Protein AF-A0A2V9V6J3-F1 (afdb_monomer_lite)

Sequence (245 aa):
MTTAFAILSVVLVLAPLGAIFGYLVYRGIGSVNWAFLTQTPKPPGESGGGMANAIAGSVLILAIGSLMGVPLGIGAGIYLAEFGGNRFGDMVRFVSDVLNGVPSIVIGIVAYALVVLRQKHFSALAGGVALAIMMVPTITRTTEEMLLLVPNSLREAAYALGVPRWRTTLSISLRFTAFGNQYWNWRLDQPTAALPLQIFTYAISPYDDWHRQAWAGALVLIILIVSAVAAVRFVVRRGTLGGVA

Radius of gyration: 25.05 Å; chains: 1; bounding box: 67×48×62 Å

pLDDT: mean 75.31, std 14.14, range [33.72, 95.5]

Foldseek 3Di:
DVVVCVQPVFLVALVVVCVVVVVCCVVVVVQDDPQQQPFDDDPPPDPDHHPNVVVVLVVLLQVLLCVQQVVLQLVLLLCLQQPLPDPVSVVLLVVLVVLLVDPLVVLLVVLCVPPCVVVVHDDSNSSSVSSSSNRNSVSNVLNNLLQNQPPVVQVVVCVVVVNDNVRSSVVCSVPLVPDADADDDPDPSGSHHPLVVNLVVLCPDPDVVSVVVSVVSVVVVVCCVVVVVVVVVSCSSGHHPDDDD

Secondary structure (DSSP, 8-state):
-HHHHHHHHHHHHHHHHHHHHHHHHHHHHTT-SHHHHHSPBPPTTSS-B--HHHHHHHHHHHHHHHHHHHHHHHHHHHHHHHH--SHHHHHHHHHHHHHHHS-HHHHHHHHIIIIIHHHSS--HHHHHHHHHHHHHHHHHHHHHHHHTTS-HHHHHHHHHTT--HHHHHHHHHHHHTTS-B-S----TTS--B-HHHHHHHHHTSS-HHHHHHHHHHHHHHHHHHHHHHHHHHHHTTS-SS----

Structure (mmCIF, N/CA/C/O backbone):
data_AF-A0A2V9V6J3-F1
#
_entry.id   AF-A0A2V9V6J3-F1
#
loop_
_atom_site.group_PDB
_atom_site.id
_atom_site.type_symbol
_atom_site.label_atom_id
_atom_site.label_alt_id
_atom_site.label_comp_id
_atom_site.label_asym_id
_atom_site.label_entity_id
_atom_site.label_seq_id
_atom_site.pdbx_PDB_ins_code
_atom_site.Cartn_x
_atom_site.Cartn_y
_atom_site.Cartn_z
_atom_site.occupancy
_atom_site.B_iso_or_equiv
_atom_site.auth_seq_id
_atom_site.auth_comp_id
_atom_site.auth_asym_id
_atom_site.auth_atom_id
_atom_site.pdbx_PDB_model_num
ATOM 1 N N . MET A 1 1 ? -21.895 3.028 -35.562 1.00 60.44 1 MET A N 1
ATOM 2 C CA . MET A 1 1 ? -20.857 4.079 -35.716 1.00 60.44 1 MET A CA 1
ATOM 3 C C . MET A 1 1 ? -20.049 4.256 -34.436 1.00 60.44 1 MET A C 1
ATOM 5 O O . MET A 1 1 ? -18.856 3.999 -34.479 1.00 60.44 1 MET A O 1
ATOM 9 N N . THR A 1 2 ? -20.668 4.607 -33.302 1.00 64.44 2 THR A N 1
ATOM 10 C CA . THR A 1 2 ? -20.007 4.701 -31.977 1.00 64.44 2 THR A CA 1
ATOM 11 C C . THR A 1 2 ? -19.115 3.502 -31.653 1.00 64.44 2 THR A C 1
ATOM 13 O O . THR A 1 2 ? -17.961 3.690 -31.293 1.00 64.44 2 THR A O 1
ATOM 16 N N . THR A 1 3 ? -19.594 2.277 -31.885 1.00 67.19 3 THR A N 1
ATOM 17 C CA . THR A 1 3 ? -18.821 1.031 -31.738 1.00 67.19 3 THR A CA 1
ATOM 18 C C . THR A 1 3 ? -17.572 0.956 -32.616 1.00 67.19 3 THR A C 1
ATOM 20 O O . THR A 1 3 ? -16.582 0.389 -32.181 1.00 67.19 3 THR A O 1
ATOM 23 N N . ALA A 1 4 ? -17.570 1.544 -33.817 1.00 72.62 4 ALA A N 1
ATOM 24 C CA . ALA A 1 4 ? -16.418 1.540 -34.721 1.00 72.62 4 ALA A CA 1
ATOM 25 C C . ALA A 1 4 ? -15.338 2.539 -34.282 1.00 72.62 4 ALA A C 1
ATOM 27 O O . ALA A 1 4 ? -14.162 2.194 -34.291 1.00 72.62 4 ALA A O 1
ATOM 28 N N . PHE A 1 5 ? -15.711 3.725 -33.788 1.00 72.88 5 PHE A N 1
ATOM 29 C CA . PHE A 1 5 ? -14.771 4.607 -33.078 1.00 72.88 5 PHE A CA 1
ATOM 30 C C . PHE A 1 5 ? -14.293 3.944 -31.777 1.00 72.88 5 PHE A C 1
ATOM 32 O O . PHE A 1 5 ? -13.098 3.834 -31.521 1.00 72.88 5 PHE A O 1
ATOM 39 N N . ALA A 1 6 ? -15.202 3.324 -31.027 1.00 72.75 6 ALA A N 1
ATOM 40 C CA . ALA A 1 6 ? -14.870 2.463 -29.898 1.00 72.75 6 ALA A CA 1
ATOM 41 C C . ALA A 1 6 ? -14.194 1.129 -30.294 1.00 72.75 6 ALA A C 1
ATOM 43 O O . ALA A 1 6 ? -13.902 0.346 -29.395 1.00 72.75 6 ALA A O 1
ATOM 44 N N . ILE A 1 7 ? -13.808 0.925 -31.564 1.00 76.69 7 ILE A N 1
ATOM 45 C CA . ILE A 1 7 ? -12.794 -0.039 -32.032 1.00 76.69 7 ILE A CA 1
ATOM 46 C C . ILE A 1 7 ? -11.520 0.710 -32.465 1.00 76.69 7 ILE A C 1
ATOM 48 O O . ILE A 1 7 ? -10.459 0.422 -31.925 1.00 76.69 7 ILE A O 1
ATOM 52 N N . LEU A 1 8 ? -11.599 1.750 -33.296 1.00 78.38 8 LEU A N 1
ATOM 53 C CA . LEU A 1 8 ? -10.448 2.511 -33.802 1.00 78.38 8 LEU A CA 1
ATOM 54 C C . LEU A 1 8 ? -9.735 3.376 -32.755 1.00 78.38 8 LEU A C 1
ATOM 56 O O . LEU A 1 8 ? -8.538 3.189 -32.554 1.00 78.38 8 LEU A O 1
ATOM 60 N N . SER A 1 9 ? -10.444 4.312 -32.108 1.00 73.94 9 SER A N 1
ATOM 61 C CA . SER A 1 9 ? -9.872 5.429 -31.328 1.00 73.94 9 SER A CA 1
ATOM 62 C C . SER A 1 9 ? -8.859 4.960 -30.314 1.00 73.94 9 SER A C 1
ATOM 64 O O . SER A 1 9 ? -7.854 5.613 -30.077 1.00 73.94 9 SER A O 1
ATOM 66 N N . VAL A 1 10 ? -9.139 3.795 -29.741 1.00 81.50 10 VAL A N 1
ATOM 67 C CA . VAL A 1 10 ? -8.260 3.176 -28.778 1.00 81.50 10 VAL A CA 1
ATOM 68 C C . VAL A 1 10 ? -7.463 2.005 -29.400 1.00 81.50 10 VAL A C 1
ATOM 70 O O . VAL A 1 10 ? -6.412 1.710 -28.885 1.00 81.50 10 VAL A O 1
ATOM 73 N N . VAL A 1 11 ? -7.783 1.391 -30.559 1.00 77.75 11 VAL A N 1
ATOM 74 C CA . VAL A 1 11 ? -6.833 0.451 -31.255 1.00 77.75 11 VAL A CA 1
ATOM 75 C C . VAL A 1 11 ? -5.570 1.160 -31.763 1.00 77.75 11 VAL A C 1
ATOM 77 O O . VAL A 1 11 ? -4.503 0.557 -31.838 1.00 77.75 11 VAL A O 1
ATOM 80 N N . LEU A 1 12 ? -5.663 2.467 -31.998 1.00 84.00 12 LEU A N 1
ATOM 81 C CA . LEU A 1 12 ? -4.537 3.386 -32.173 1.00 84.00 12 LEU A CA 1
ATOM 82 C C . LEU A 1 12 ? -3.554 3.368 -30.976 1.00 84.00 12 LEU A C 1
ATOM 84 O O . LEU A 1 12 ? -2.427 3.840 -31.092 1.00 84.00 12 LEU A O 1
ATOM 88 N N . VAL A 1 13 ? -3.955 2.815 -29.824 1.00 84.44 13 VAL A N 1
ATOM 89 C CA . VAL A 1 13 ? -3.388 3.206 -28.536 1.00 84.44 13 VAL A CA 1
ATOM 90 C C . VAL A 1 13 ? -2.440 2.150 -27.926 1.00 84.44 13 VAL A C 1
ATOM 92 O O . VAL A 1 13 ? -1.357 2.607 -27.623 1.00 84.44 13 VAL A O 1
ATOM 95 N N . LEU A 1 14 ? -2.664 0.811 -27.791 1.00 86.00 14 LEU A N 1
ATOM 96 C CA . LEU A 1 14 ? -1.582 -0.159 -27.357 1.00 86.00 14 LEU A CA 1
ATOM 97 C C . LEU A 1 14 ? -0.782 -0.644 -28.575 1.00 86.00 14 LEU A C 1
ATOM 99 O O . LEU A 1 14 ? 0.191 -1.361 -28.375 1.00 86.00 14 LEU A O 1
ATOM 103 N N . ALA A 1 15 ? -1.106 -0.263 -29.815 1.00 84.75 15 ALA A N 1
ATOM 104 C CA . ALA A 1 15 ? -0.186 -0.512 -30.929 1.00 84.75 15 ALA A CA 1
ATOM 105 C C . ALA A 1 15 ? 1.267 -0.102 -30.548 1.00 84.75 15 ALA A C 1
ATOM 107 O O . ALA A 1 15 ? 2.158 -0.948 -30.642 1.00 84.75 15 ALA A O 1
ATOM 108 N N . PRO A 1 16 ? 1.497 1.085 -29.941 1.00 87.81 16 PRO A N 1
ATOM 109 C CA . PRO A 1 16 ? 2.789 1.430 -29.343 1.00 87.81 16 PRO A CA 1
ATOM 110 C C . PRO A 1 16 ? 3.163 0.851 -27.959 1.00 87.81 16 PRO A C 1
ATOM 112 O O . PRO A 1 16 ? 4.305 1.053 -27.572 1.00 87.81 16 PRO A O 1
ATOM 115 N N . LEU A 1 17 ? 2.331 0.108 -27.216 1.00 87.88 17 LEU A N 1
ATOM 116 C CA . LEU A 1 17 ? 2.728 -0.538 -25.940 1.00 87.88 17 LEU A CA 1
ATOM 117 C C . LEU A 1 17 ? 3.020 -2.004 -26.187 1.00 87.88 17 LEU A C 1
ATOM 119 O O . LEU A 1 17 ? 3.970 -2.515 -25.628 1.00 87.88 17 LEU A O 1
ATOM 123 N N . GLY A 1 18 ? 2.295 -2.650 -27.102 1.00 90.06 18 GLY A N 1
ATOM 124 C CA . GLY A 1 18 ? 2.795 -3.824 -27.801 1.00 90.06 18 GLY A CA 1
ATOM 125 C C . GLY A 1 18 ? 4.143 -3.525 -28.462 1.00 90.06 18 GLY A C 1
ATOM 126 O O . GLY A 1 18 ? 5.042 -4.354 -28.368 1.00 90.06 18 GLY A O 1
ATOM 127 N N . ALA A 1 19 ? 4.342 -2.322 -29.026 1.00 87.62 19 ALA A N 1
ATOM 128 C CA . ALA A 1 19 ? 5.656 -1.908 -29.521 1.00 87.62 19 ALA A CA 1
ATOM 129 C C . ALA A 1 19 ? 6.669 -1.607 -28.401 1.00 87.62 19 ALA A C 1
ATOM 131 O O . ALA A 1 19 ? 7.757 -2.159 -28.451 1.00 87.62 19 ALA A O 1
ATOM 132 N N . ILE A 1 20 ? 6.357 -0.789 -27.386 1.00 89.25 20 ILE A N 1
ATOM 133 C CA . ILE A 1 20 ? 7.298 -0.446 -26.299 1.00 89.25 20 ILE A CA 1
ATOM 134 C C . ILE A 1 20 ? 7.645 -1.683 -25.467 1.00 89.25 20 ILE A C 1
ATOM 136 O O . ILE A 1 20 ? 8.823 -1.947 -25.252 1.00 89.25 20 ILE A O 1
ATOM 140 N N . PHE A 1 21 ? 6.657 -2.482 -25.059 1.00 88.38 21 PHE A N 1
ATOM 141 C CA . PHE A 1 21 ? 6.867 -3.760 -24.376 1.00 88.38 21 PHE A CA 1
ATOM 142 C C . PHE A 1 21 ? 7.581 -4.759 -25.287 1.00 88.38 21 PHE A C 1
ATOM 144 O O . PHE A 1 21 ? 8.558 -5.357 -24.864 1.00 88.38 21 PHE A O 1
ATOM 151 N N . GLY A 1 22 ? 7.169 -4.905 -26.551 1.00 87.25 22 GLY A N 1
ATOM 152 C CA . GLY A 1 22 ? 7.824 -5.802 -27.508 1.00 87.25 22 GLY A CA 1
ATOM 153 C C . GLY A 1 22 ? 9.283 -5.429 -27.782 1.00 87.25 22 GLY A C 1
ATOM 154 O O . GLY A 1 22 ? 10.140 -6.303 -27.828 1.00 87.25 22 GLY A O 1
ATOM 155 N N . TYR A 1 23 ? 9.593 -4.136 -27.883 1.00 87.06 23 TYR A N 1
ATOM 156 C CA . TYR A 1 23 ? 10.942 -3.589 -28.046 1.00 87.06 23 TYR A CA 1
ATOM 157 C C . TYR A 1 23 ? 11.779 -3.733 -26.768 1.00 87.06 23 TYR A C 1
ATOM 159 O O . TYR A 1 23 ? 12.949 -4.111 -26.843 1.00 87.06 23 TYR A O 1
ATOM 167 N N . LEU A 1 24 ? 11.177 -3.493 -25.598 1.00 87.75 24 LEU A N 1
ATOM 168 C CA . LEU A 1 24 ? 11.785 -3.716 -24.283 1.00 87.75 24 LEU A CA 1
ATOM 169 C C . LEU A 1 24 ? 12.080 -5.200 -24.048 1.00 87.75 24 LEU A C 1
ATOM 171 O O . LEU A 1 24 ? 13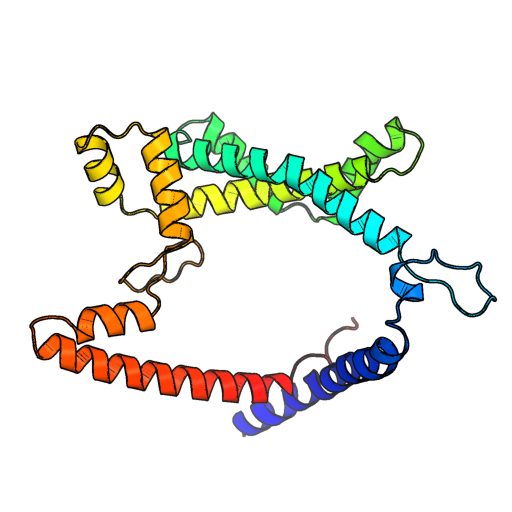.144 -5.522 -23.539 1.00 87.75 24 LEU A O 1
ATOM 175 N N . VAL A 1 25 ? 11.196 -6.106 -24.463 1.00 88.00 25 VAL A N 1
ATOM 176 C CA . VAL A 1 25 ? 11.407 -7.559 -24.411 1.00 88.00 25 VAL A CA 1
ATOM 177 C C . VAL A 1 25 ? 12.492 -7.975 -25.408 1.00 88.00 25 VAL A C 1
ATOM 179 O O . VAL A 1 25 ? 13.444 -8.646 -25.019 1.00 88.00 25 VAL A O 1
ATOM 182 N N . TYR A 1 26 ? 12.411 -7.519 -26.662 1.00 86.62 26 TYR A N 1
ATOM 183 C CA . TYR A 1 26 ? 13.371 -7.841 -27.723 1.00 86.62 26 TYR A CA 1
ATOM 184 C C . TYR A 1 26 ? 14.802 -7.397 -27.384 1.00 86.62 26 TYR A C 1
ATOM 186 O O . TYR A 1 26 ? 15.740 -8.178 -27.531 1.00 86.62 26 TYR A O 1
ATOM 194 N N . ARG A 1 27 ? 14.986 -6.165 -26.887 1.00 82.25 27 ARG A N 1
ATOM 195 C CA . ARG A 1 27 ? 16.307 -5.672 -26.456 1.00 82.25 27 ARG A CA 1
ATOM 196 C C . ARG A 1 27 ? 16.697 -6.159 -25.058 1.00 82.25 27 ARG A C 1
ATOM 198 O O . ARG A 1 27 ? 17.870 -6.424 -24.817 1.00 82.25 27 ARG A O 1
ATOM 205 N N . GLY A 1 28 ? 15.732 -6.288 -24.150 1.00 79.12 28 GLY A N 1
ATOM 206 C CA . GLY A 1 28 ? 15.960 -6.631 -22.747 1.00 79.12 28 GLY A CA 1
ATOM 207 C C . GLY A 1 28 ? 16.367 -8.085 -22.533 1.00 79.12 28 GLY A C 1
ATOM 208 O O . GLY A 1 28 ? 17.332 -8.326 -21.810 1.00 79.12 28 GLY A O 1
ATOM 209 N N . ILE A 1 29 ? 15.721 -9.047 -23.208 1.00 80.25 29 ILE A N 1
ATOM 210 C CA . ILE A 1 29 ? 16.085 -10.474 -23.108 1.00 80.25 29 ILE A CA 1
ATOM 211 C C . ILE A 1 29 ? 17.552 -10.689 -23.506 1.00 80.25 29 ILE A C 1
ATOM 213 O O . ILE A 1 29 ? 18.268 -11.402 -22.812 1.00 80.25 29 ILE A O 1
ATOM 217 N N . GLY A 1 30 ? 18.036 -10.004 -24.550 1.00 72.56 30 GLY A N 1
ATOM 218 C CA . GLY A 1 30 ? 19.446 -10.057 -24.956 1.00 72.56 30 GLY A CA 1
ATOM 219 C C . GLY A 1 30 ? 20.436 -9.450 -23.947 1.00 72.56 30 GLY A C 1
ATOM 220 O O . GLY A 1 30 ? 21.622 -9.769 -23.999 1.00 72.56 30 GLY A O 1
ATOM 221 N N . SER A 1 31 ? 19.976 -8.598 -23.022 1.00 70.69 31 SER A N 1
ATOM 222 C CA . SER A 1 31 ? 20.814 -7.990 -21.973 1.00 70.69 31 SER A CA 1
ATOM 223 C C . SER A 1 31 ? 20.778 -8.709 -20.620 1.00 70.69 31 SER A C 1
ATOM 225 O O . SER A 1 31 ? 21.711 -8.553 -19.833 1.00 70.69 31 SER A O 1
ATOM 227 N N . VAL A 1 32 ? 19.743 -9.509 -20.333 1.00 74.75 32 VAL A N 1
ATOM 228 C CA . VAL A 1 32 ? 19.627 -10.236 -19.059 1.00 74.75 32 VAL A CA 1
ATOM 229 C C . VAL A 1 32 ? 20.502 -11.489 -19.107 1.00 74.75 32 VAL A C 1
ATOM 231 O O . VAL A 1 32 ? 20.107 -12.541 -19.599 1.00 74.75 32 VAL A O 1
ATOM 234 N N . ASN A 1 33 ? 21.714 -11.365 -18.574 1.00 77.62 33 ASN A N 1
ATOM 235 C CA . ASN A 1 33 ? 22.679 -12.453 -18.431 1.00 77.62 33 ASN A CA 1
ATOM 236 C C . ASN A 1 33 ? 23.238 -12.510 -16.992 1.00 77.62 33 ASN A C 1
ATOM 238 O O . ASN A 1 33 ? 22.923 -11.669 -16.149 1.00 77.62 33 ASN A O 1
ATOM 242 N N . TRP A 1 34 ? 24.071 -13.506 -16.681 1.00 78.06 34 TRP A N 1
ATOM 243 C CA . TRP A 1 34 ? 24.598 -13.672 -15.318 1.00 78.06 34 TRP A CA 1
ATOM 244 C C . TRP A 1 34 ? 25.501 -12.509 -14.869 1.00 78.06 34 TRP A C 1
ATOM 246 O O . TRP A 1 34 ? 25.452 -12.105 -13.707 1.00 78.06 34 TRP A O 1
ATOM 256 N N . ALA A 1 35 ? 26.273 -11.917 -15.787 1.00 74.50 35 ALA A N 1
ATOM 257 C CA . ALA A 1 35 ? 27.091 -10.738 -15.497 1.00 74.50 35 ALA A CA 1
ATOM 258 C C . ALA A 1 35 ? 26.223 -9.507 -15.183 1.00 74.50 35 ALA A C 1
ATOM 260 O O . ALA A 1 35 ? 26.533 -8.771 -14.252 1.00 74.50 35 ALA A O 1
ATOM 261 N N . PHE A 1 36 ? 25.089 -9.332 -15.867 1.00 76.00 36 PHE A N 1
ATOM 262 C CA . PHE A 1 36 ? 24.134 -8.253 -15.599 1.00 76.00 36 PHE A CA 1
ATOM 263 C C . PHE A 1 36 ? 23.602 -8.269 -14.153 1.00 76.00 36 PHE A C 1
ATOM 265 O O . PHE A 1 36 ? 23.431 -7.207 -13.552 1.00 76.00 36 PHE A O 1
ATOM 272 N N . LEU A 1 37 ? 23.387 -9.457 -13.576 1.00 75.44 37 LEU A N 1
ATOM 273 C CA . LEU A 1 37 ? 22.900 -9.622 -12.200 1.00 75.44 37 LEU A CA 1
ATOM 274 C C . LEU A 1 37 ? 24.001 -9.562 -11.128 1.00 75.44 37 LEU A C 1
ATOM 276 O O . LEU A 1 37 ? 23.696 -9.250 -9.980 1.00 75.44 37 LEU A O 1
ATOM 280 N N . THR A 1 38 ? 25.254 -9.877 -11.473 1.00 76.06 38 THR A N 1
ATOM 281 C CA . THR A 1 38 ? 26.347 -10.069 -10.493 1.00 76.06 38 THR A CA 1
ATOM 282 C C . THR A 1 38 ? 27.459 -9.024 -10.552 1.00 76.06 38 THR A C 1
ATOM 284 O O . THR A 1 38 ? 28.138 -8.810 -9.550 1.00 76.06 38 THR A O 1
ATOM 287 N N . GLN A 1 39 ? 27.647 -8.345 -11.684 1.00 75.12 39 GLN A N 1
ATOM 288 C CA . GLN A 1 39 ? 28.679 -7.324 -11.863 1.00 75.12 39 GLN A CA 1
ATOM 289 C C . GLN A 1 39 ? 28.124 -5.913 -11.644 1.00 75.12 39 GLN A C 1
ATOM 291 O O . GLN A 1 39 ? 26.943 -5.625 -11.863 1.00 75.12 39 GLN A O 1
ATOM 296 N N . THR A 1 40 ? 29.003 -5.007 -11.225 1.00 77.50 40 THR A N 1
ATOM 297 C CA . THR A 1 40 ? 28.721 -3.570 -11.171 1.00 77.50 40 THR A CA 1
ATOM 298 C C . THR A 1 40 ? 28.683 -2.954 -12.576 1.00 77.50 40 THR A C 1
ATOM 300 O O . THR A 1 40 ? 29.233 -3.534 -13.521 1.00 77.50 40 THR A O 1
ATOM 303 N N . PRO A 1 41 ? 28.088 -1.759 -12.735 1.00 75.00 41 PRO A N 1
ATOM 304 C CA . PRO A 1 41 ? 28.237 -0.966 -13.945 1.00 75.00 41 PRO A CA 1
ATOM 305 C C . PRO A 1 41 ? 29.713 -0.665 -14.202 1.00 75.00 41 PRO A C 1
ATOM 307 O O . PRO A 1 41 ? 30.465 -0.377 -13.267 1.00 75.00 41 PRO A O 1
ATOM 310 N N . LYS A 1 42 ? 30.117 -0.717 -15.470 1.00 73.81 42 LYS A N 1
ATOM 311 C CA . LYS A 1 42 ? 31.421 -0.225 -15.919 1.00 73.81 42 LYS A CA 1
ATOM 312 C C . LYS A 1 42 ? 31.371 1.286 -16.204 1.00 73.81 42 LYS A C 1
ATOM 314 O O . LYS A 1 42 ? 30.275 1.829 -16.373 1.00 73.81 42 LYS A O 1
ATOM 319 N N . PRO A 1 43 ? 32.525 1.977 -16.277 1.00 71.81 43 PRO A N 1
ATOM 320 C CA . PRO A 1 43 ? 32.581 3.367 -16.720 1.00 71.81 43 PRO A CA 1
ATOM 321 C C . PRO A 1 43 ? 31.982 3.558 -18.129 1.00 71.81 43 PRO A C 1
ATOM 323 O O . PRO A 1 43 ? 32.100 2.658 -18.968 1.00 71.81 43 PRO A O 1
ATOM 326 N N . PRO A 1 44 ? 31.371 4.721 -18.433 1.00 68.69 44 PRO A N 1
ATOM 327 C CA . PRO A 1 44 ? 30.836 5.002 -19.764 1.00 68.69 44 PRO A CA 1
ATOM 328 C C . PRO A 1 44 ? 31.920 4.903 -20.847 1.00 68.69 44 PRO A C 1
ATOM 330 O O . PRO A 1 44 ? 32.890 5.656 -20.826 1.00 68.69 44 PRO A O 1
ATOM 333 N N . GLY A 1 45 ? 31.738 3.983 -21.797 1.00 62.72 45 GLY A N 1
ATOM 334 C CA . GLY A 1 45 ? 32.660 3.744 -22.915 1.00 62.72 45 GLY A CA 1
ATOM 335 C C . GLY A 1 45 ? 33.224 2.322 -22.978 1.00 62.72 45 GLY A C 1
ATOM 336 O O . GLY A 1 45 ? 33.600 1.875 -24.058 1.00 62.72 45 GLY A O 1
ATOM 337 N N . GLU A 1 46 ? 33.225 1.573 -21.872 1.00 67.69 46 GLU A N 1
ATOM 338 C CA . GLU A 1 46 ? 33.558 0.144 -21.901 1.00 67.69 46 GLU A CA 1
ATOM 339 C C . GLU A 1 46 ? 32.349 -0.728 -22.273 1.00 67.69 46 GLU A C 1
ATOM 341 O O . GLU A 1 46 ? 31.209 -0.433 -21.914 1.00 67.69 46 GLU A O 1
ATOM 346 N N . SER A 1 47 ? 32.597 -1.860 -22.941 1.00 58.75 47 SER A N 1
ATOM 347 C CA . SER A 1 47 ? 31.570 -2.875 -23.184 1.00 58.75 47 SER A CA 1
ATOM 348 C C . SER A 1 47 ? 31.394 -3.818 -21.980 1.00 58.75 47 SER A C 1
ATOM 350 O O . SER A 1 47 ? 32.358 -4.262 -21.343 1.00 58.75 47 SER A O 1
ATOM 352 N N . GLY A 1 48 ? 30.132 -4.144 -21.680 1.00 64.31 48 GLY A 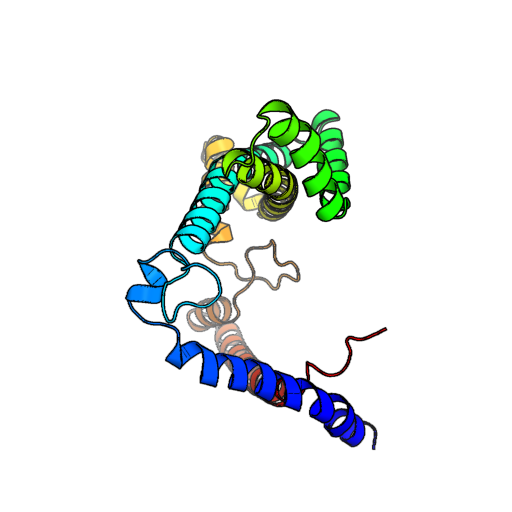N 1
ATOM 353 C CA . GLY A 1 48 ? 29.738 -5.037 -20.586 1.00 64.31 48 GLY A CA 1
ATOM 354 C C . GLY A 1 48 ? 29.556 -4.343 -19.229 1.00 64.31 48 GLY A C 1
ATOM 355 O O . GLY A 1 48 ? 29.362 -3.133 -19.150 1.00 64.31 48 GLY A O 1
ATOM 356 N N . GLY A 1 49 ? 29.610 -5.133 -18.154 1.00 66.12 49 GLY A N 1
ATOM 357 C CA . GLY A 1 49 ? 29.171 -4.731 -16.812 1.00 66.12 49 GLY A CA 1
ATOM 358 C C . GLY A 1 49 ? 27.710 -5.108 -16.539 1.00 66.12 49 GLY A C 1
ATOM 359 O O . GLY A 1 49 ? 27.034 -5.683 -17.394 1.00 66.12 49 GLY A O 1
ATOM 360 N N . GLY A 1 50 ? 27.230 -4.806 -15.333 1.00 74.00 50 GLY A N 1
ATOM 361 C CA . GLY A 1 50 ? 25.877 -5.151 -14.886 1.00 74.00 50 GLY A CA 1
ATOM 362 C C . GLY A 1 50 ? 25.211 -4.078 -14.031 1.00 74.00 50 GLY A C 1
ATOM 363 O O . GLY A 1 50 ? 25.665 -2.940 -13.984 1.00 74.00 50 GLY A O 1
ATOM 364 N N . MET A 1 51 ? 24.112 -4.433 -13.363 1.00 75.06 51 MET A N 1
ATOM 365 C CA . MET A 1 51 ? 23.347 -3.541 -12.478 1.00 75.06 51 MET A CA 1
ATOM 366 C C . MET A 1 51 ? 23.218 -4.093 -11.048 1.00 75.06 51 MET A C 1
ATOM 368 O O . MET A 1 51 ? 22.312 -3.706 -10.308 1.00 75.06 51 MET A O 1
ATOM 372 N N . ALA A 1 52 ? 24.128 -4.982 -10.633 1.00 72.00 52 ALA A N 1
ATOM 373 C CA . ALA A 1 52 ? 24.065 -5.678 -9.344 1.00 72.00 52 ALA A CA 1
ATOM 374 C C . ALA A 1 52 ? 23.951 -4.726 -8.137 1.00 72.00 52 ALA A C 1
ATOM 376 O O . ALA A 1 52 ? 23.173 -4.971 -7.217 1.00 72.00 52 ALA A O 1
ATOM 377 N N . ASN A 1 53 ? 24.677 -3.603 -8.162 1.00 73.94 53 ASN A N 1
ATOM 378 C CA . ASN A 1 53 ? 24.633 -2.581 -7.111 1.00 73.94 53 ASN A CA 1
ATOM 379 C C . ASN A 1 53 ? 23.282 -1.847 -7.038 1.00 73.94 53 ASN A C 1
ATOM 381 O O . ASN A 1 53 ? 22.812 -1.554 -5.941 1.00 73.94 53 ASN A O 1
ATOM 385 N N . ALA A 1 54 ? 22.646 -1.570 -8.179 1.00 72.25 54 ALA A N 1
ATOM 386 C CA . ALA A 1 54 ? 21.335 -0.935 -8.242 1.00 72.25 54 ALA A CA 1
ATOM 387 C C . ALA A 1 54 ? 20.243 -1.897 -7.754 1.00 72.25 54 ALA A C 1
ATOM 389 O O . ALA A 1 54 ? 19.423 -1.513 -6.927 1.00 72.25 54 ALA A O 1
ATOM 390 N N . ILE A 1 55 ? 20.293 -3.165 -8.179 1.00 77.00 55 ILE A N 1
ATOM 391 C CA . ILE A 1 55 ? 19.373 -4.220 -7.727 1.00 77.00 55 ILE A CA 1
ATOM 392 C C . ILE A 1 55 ? 19.498 -4.420 -6.208 1.00 77.00 55 ILE A C 1
ATOM 394 O O . ILE A 1 55 ? 18.501 -4.330 -5.491 1.00 77.00 55 ILE A O 1
ATOM 398 N N . ALA A 1 56 ? 20.718 -4.619 -5.697 1.00 76.31 56 ALA A N 1
ATOM 399 C CA . ALA A 1 56 ? 20.968 -4.777 -4.264 1.00 76.31 56 ALA A CA 1
ATOM 400 C C . ALA A 1 56 ? 20.565 -3.528 -3.460 1.00 76.31 56 ALA A C 1
ATOM 402 O O . ALA A 1 56 ? 19.949 -3.651 -2.403 1.00 76.31 56 ALA A O 1
ATOM 403 N N . GLY A 1 57 ? 20.849 -2.327 -3.976 1.00 74.00 57 GLY A N 1
ATOM 404 C CA . GLY A 1 57 ? 20.440 -1.061 -3.368 1.00 74.00 57 GLY A CA 1
ATOM 405 C C . GLY A 1 57 ? 18.919 -0.912 -3.276 1.00 74.00 57 GLY A C 1
ATOM 406 O O . GLY A 1 57 ? 18.407 -0.581 -2.208 1.00 74.00 57 GLY A O 1
ATOM 407 N N . SER A 1 58 ? 18.186 -1.218 -4.351 1.00 78.12 58 SER A N 1
ATOM 408 C CA . SER A 1 58 ? 16.718 -1.203 -4.366 1.00 78.12 58 SER A CA 1
ATOM 409 C C . SER A 1 58 ? 16.118 -2.216 -3.390 1.00 78.12 58 SER A C 1
ATOM 411 O O . SER A 1 58 ? 15.217 -1.860 -2.631 1.00 78.12 58 SER A O 1
ATOM 413 N N . VAL A 1 59 ? 16.640 -3.448 -3.355 1.00 83.12 59 VAL A N 1
ATOM 414 C CA . VAL A 1 59 ? 16.203 -4.483 -2.401 1.00 83.12 59 VAL A CA 1
ATOM 415 C C . VAL A 1 59 ? 16.465 -4.048 -0.958 1.00 83.12 59 VAL A C 1
ATOM 417 O O . VAL A 1 59 ? 15.594 -4.215 -0.110 1.00 83.12 59 VAL A O 1
ATOM 420 N N . LEU A 1 60 ? 17.620 -3.443 -0.668 1.00 79.62 60 LEU A N 1
ATOM 421 C CA . LEU A 1 60 ? 17.988 -3.029 0.688 1.00 79.62 60 LEU A CA 1
ATOM 422 C C . LEU A 1 60 ? 17.202 -1.790 1.159 1.00 79.62 60 LEU A C 1
ATOM 424 O O . LEU A 1 60 ? 16.784 -1.742 2.315 1.00 79.62 60 LEU A O 1
ATOM 428 N N . ILE A 1 61 ? 16.911 -0.836 0.267 1.00 82.12 61 ILE A N 1
ATOM 429 C CA . ILE A 1 61 ? 15.982 0.281 0.528 1.00 82.12 61 ILE A CA 1
ATOM 430 C C . ILE A 1 61 ? 14.572 -0.246 0.828 1.00 82.12 61 ILE A C 1
ATOM 432 O O . ILE A 1 61 ? 13.965 0.161 1.820 1.00 82.12 61 ILE A O 1
ATOM 436 N N . LEU A 1 62 ? 14.064 -1.176 0.010 1.00 84.00 62 LEU A N 1
ATOM 437 C CA . LEU A 1 62 ? 12.748 -1.788 0.201 1.00 84.00 62 LEU A CA 1
ATOM 438 C C . LEU A 1 62 ? 12.686 -2.601 1.498 1.00 84.00 62 LEU A C 1
ATOM 440 O O . LEU A 1 62 ? 11.692 -2.511 2.215 1.00 84.00 62 LEU A O 1
ATOM 444 N N . ALA A 1 63 ? 13.741 -3.346 1.834 1.00 83.56 63 ALA A N 1
ATOM 445 C CA . ALA A 1 63 ? 13.827 -4.122 3.066 1.00 83.56 63 ALA A CA 1
ATOM 446 C C . ALA A 1 63 ? 13.806 -3.222 4.311 1.00 83.56 63 ALA A C 1
ATOM 448 O O . ALA A 1 63 ? 13.006 -3.467 5.210 1.00 83.56 63 ALA A O 1
ATOM 449 N N . ILE A 1 64 ? 14.612 -2.151 4.347 1.00 84.75 64 ILE A N 1
ATOM 450 C CA . ILE A 1 64 ? 14.603 -1.175 5.452 1.00 84.75 64 ILE A CA 1
ATOM 451 C C . ILE A 1 64 ? 13.232 -0.498 5.557 1.00 84.75 64 ILE A C 1
ATOM 453 O O . ILE A 1 64 ? 12.643 -0.459 6.637 1.00 84.75 64 ILE A O 1
ATOM 457 N N . GLY A 1 65 ? 12.705 0.011 4.439 1.00 87.38 65 GLY A N 1
ATOM 458 C CA . GLY A 1 65 ? 11.437 0.735 4.433 1.00 87.38 65 GLY A CA 1
ATOM 459 C C . GLY A 1 65 ? 10.244 -0.141 4.812 1.00 87.38 65 GLY A C 1
ATOM 460 O O . GLY A 1 65 ? 9.365 0.318 5.537 1.00 87.38 65 GLY A O 1
ATOM 461 N N . SER A 1 66 ? 10.261 -1.421 4.429 1.00 89.56 66 SER A N 1
ATOM 462 C CA . SER A 1 66 ? 9.254 -2.402 4.845 1.00 89.56 66 SER A CA 1
ATOM 463 C C . SER A 1 66 ? 9.406 -2.784 6.318 1.00 89.56 66 SER A C 1
ATOM 465 O O . SER A 1 66 ? 8.420 -2.790 7.045 1.00 89.56 66 SER A O 1
ATOM 467 N N . LEU A 1 67 ? 10.630 -3.054 6.789 1.00 91.44 67 LEU A N 1
ATOM 468 C CA . LEU A 1 67 ? 10.909 -3.425 8.182 1.00 91.44 67 LEU A CA 1
ATOM 469 C C . LEU A 1 67 ? 10.522 -2.318 9.176 1.00 91.44 67 LEU A C 1
ATOM 471 O O . LEU A 1 67 ? 10.090 -2.618 10.285 1.00 91.44 67 LEU A O 1
ATOM 475 N N . MET A 1 68 ? 10.645 -1.050 8.778 1.00 91.12 68 MET A N 1
ATOM 476 C CA . MET A 1 68 ? 10.170 0.086 9.571 1.00 91.12 68 MET A CA 1
ATOM 477 C C . MET A 1 68 ? 8.671 0.348 9.360 1.00 91.12 68 MET A C 1
ATOM 479 O O . MET A 1 68 ? 7.919 0.463 10.325 1.00 91.12 68 MET A O 1
ATOM 483 N N . GLY A 1 69 ? 8.224 0.452 8.105 1.00 92.12 69 GLY A N 1
ATOM 484 C CA . GLY A 1 69 ? 6.888 0.936 7.757 1.00 92.12 69 GLY A CA 1
ATOM 485 C C . GLY A 1 69 ? 5.762 -0.080 7.943 1.00 92.12 69 GLY A C 1
ATOM 486 O O . GLY A 1 69 ? 4.681 0.298 8.389 1.00 92.12 69 GLY A O 1
ATOM 487 N N . VAL A 1 70 ? 5.997 -1.365 7.651 1.00 92.00 70 VAL A N 1
ATOM 488 C CA . VAL A 1 70 ? 4.954 -2.406 7.718 1.00 92.00 70 VAL A CA 1
ATOM 489 C C . VAL A 1 70 ? 4.538 -2.705 9.167 1.00 92.00 70 VAL A C 1
ATOM 491 O O . VAL A 1 70 ? 3.337 -2.652 9.431 1.00 92.00 70 VAL A O 1
ATOM 494 N N . PRO A 1 71 ? 5.445 -2.949 10.141 1.00 91.19 71 PRO A N 1
ATOM 495 C CA . PRO A 1 71 ? 5.031 -3.231 11.518 1.00 91.19 71 PRO A CA 1
ATOM 496 C C . PRO A 1 71 ? 4.373 -2.025 12.196 1.00 91.19 71 PRO A C 1
ATOM 498 O O . PRO A 1 71 ? 3.386 -2.193 12.911 1.00 91.19 71 PRO A O 1
ATOM 501 N N . LEU A 1 72 ? 4.879 -0.810 11.941 1.00 93.69 72 LEU A N 1
ATOM 502 C CA . LEU A 1 72 ? 4.283 0.425 12.456 1.00 93.69 72 LEU A CA 1
ATOM 503 C C . LEU A 1 72 ? 2.899 0.678 11.845 1.00 93.69 72 LEU A C 1
ATOM 505 O O . LEU A 1 72 ? 1.962 0.963 12.585 1.00 93.69 72 LEU A O 1
ATOM 509 N N . GLY A 1 73 ? 2.752 0.522 10.525 1.00 92.81 73 GLY A N 1
ATOM 510 C CA . GLY A 1 73 ? 1.476 0.701 9.833 1.00 92.81 73 GLY A CA 1
ATOM 511 C C . GLY A 1 73 ? 0.418 -0.315 10.267 1.00 92.81 73 GLY A C 1
ATOM 512 O O . GLY A 1 73 ? -0.690 0.068 10.634 1.00 92.81 73 GLY A O 1
ATOM 513 N N . ILE A 1 74 ? 0.763 -1.607 10.313 1.00 89.75 74 ILE A N 1
ATOM 514 C CA . ILE A 1 74 ? -0.164 -2.654 10.775 1.00 89.75 74 ILE A CA 1
ATOM 515 C C . ILE A 1 74 ? -0.534 -2.432 12.250 1.00 89.75 74 ILE A C 1
ATOM 517 O O . ILE A 1 74 ? -1.709 -2.508 12.606 1.00 89.75 74 ILE A O 1
ATOM 521 N N . GLY A 1 75 ? 0.438 -2.107 13.110 1.00 89.19 75 GLY A N 1
ATOM 522 C CA . GLY A 1 75 ? 0.192 -1.824 14.527 1.00 89.19 75 GLY A CA 1
ATOM 523 C C . GLY A 1 75 ? -0.728 -0.618 14.749 1.00 89.19 75 GLY A C 1
ATOM 524 O O . GLY A 1 75 ? -1.660 -0.697 15.552 1.00 89.19 75 GLY A O 1
ATOM 525 N N . ALA A 1 76 ? -0.519 0.469 14.002 1.00 90.69 76 ALA A N 1
ATOM 526 C CA . ALA A 1 76 ? -1.373 1.652 14.043 1.00 90.69 76 ALA A CA 1
ATOM 527 C C . ALA A 1 76 ? -2.787 1.363 13.511 1.00 90.69 76 ALA A C 1
ATOM 529 O O . ALA A 1 76 ? -3.761 1.742 14.157 1.00 90.69 76 ALA A O 1
ATOM 530 N N . GLY A 1 77 ? -2.925 0.633 12.398 1.00 90.19 77 GLY A N 1
ATOM 531 C CA . GLY A 1 77 ? -4.231 0.249 11.847 1.00 90.19 77 GLY A CA 1
ATOM 532 C C . GLY A 1 77 ? -5.033 -0.669 12.779 1.00 90.19 77 GLY A C 1
ATOM 533 O O . GLY A 1 77 ? -6.228 -0.453 12.979 1.00 90.19 77 GLY A O 1
ATOM 534 N N . ILE A 1 78 ? -4.370 -1.632 13.434 1.00 87.25 78 ILE A N 1
ATOM 535 C CA . ILE A 1 78 ? -4.970 -2.470 14.489 1.00 87.25 78 ILE A CA 1
ATOM 536 C C . ILE A 1 78 ? -5.433 -1.616 15.676 1.00 87.25 78 ILE A C 1
ATOM 538 O O . ILE A 1 78 ? -6.550 -1.799 16.164 1.00 87.25 78 ILE A O 1
ATOM 542 N N . TYR A 1 79 ? -4.604 -0.671 16.134 1.00 88.94 79 TYR A N 1
ATOM 543 C CA . TYR A 1 79 ? -4.984 0.246 17.209 1.00 88.94 79 TYR A CA 1
ATOM 544 C C . TYR A 1 79 ? -6.205 1.096 16.825 1.00 88.94 79 TYR A C 1
ATOM 546 O O . TYR A 1 79 ? -7.140 1.212 17.617 1.00 88.94 79 TYR A O 1
ATOM 554 N N . LEU A 1 80 ? -6.235 1.651 15.610 1.00 90.50 80 LEU A N 1
ATOM 555 C CA . LEU A 1 80 ? -7.343 2.481 15.141 1.00 90.50 80 LEU A CA 1
ATOM 556 C C . LEU A 1 80 ? -8.665 1.704 15.035 1.00 90.50 80 LEU A C 1
ATOM 558 O O . LEU A 1 80 ? -9.691 2.206 15.494 1.00 90.50 80 LEU A O 1
ATOM 562 N N . ALA A 1 81 ? -8.641 0.476 14.509 1.00 85.56 81 ALA A N 1
ATOM 563 C CA . ALA A 1 81 ? -9.845 -0.338 14.323 1.00 85.56 81 ALA A CA 1
ATOM 564 C C . ALA A 1 81 ? -10.433 -0.919 15.627 1.00 85.56 81 ALA A C 1
ATOM 566 O O . ALA A 1 81 ? -11.645 -1.126 15.717 1.00 85.56 81 ALA A O 1
ATOM 567 N N . GLU A 1 82 ? -9.605 -1.200 16.642 1.00 82.88 82 GLU A N 1
ATOM 568 C CA . GLU A 1 82 ? -10.064 -1.780 17.919 1.00 82.88 82 GLU A CA 1
ATOM 569 C C . GLU A 1 82 ? -10.246 -0.728 19.033 1.00 82.88 82 GLU A C 1
ATOM 571 O O . GLU A 1 82 ? -11.131 -0.885 19.874 1.00 82.88 82 GLU A O 1
ATOM 576 N N . PHE A 1 83 ? -9.457 0.356 19.036 1.00 85.38 83 PHE A N 1
ATOM 577 C CA . PHE A 1 83 ? -9.421 1.361 20.115 1.00 85.38 83 PHE A CA 1
ATOM 578 C C . PHE A 1 83 ? -9.537 2.822 19.646 1.00 85.38 83 PHE A C 1
ATOM 580 O O . PHE A 1 83 ? -9.707 3.717 20.476 1.00 85.38 83 PHE A O 1
ATOM 587 N N . GLY A 1 84 ? -9.473 3.095 18.340 1.00 83.94 84 GLY A N 1
ATOM 588 C CA . GLY A 1 84 ? -9.410 4.446 17.772 1.00 83.94 84 GLY A CA 1
ATOM 589 C C . GLY A 1 84 ? -10.698 5.273 17.840 1.00 83.94 84 GLY A C 1
ATOM 590 O O . GLY A 1 84 ? -10.767 6.302 17.179 1.00 83.94 84 GLY A O 1
ATOM 591 N N . GLY A 1 85 ? -11.717 4.872 18.604 1.00 87.62 85 GLY A N 1
ATOM 592 C CA . GLY A 1 85 ? -12.944 5.653 18.841 1.00 87.62 85 GLY A CA 1
ATOM 593 C C . GLY A 1 85 ? -12.737 6.832 19.802 1.00 87.62 85 GLY A C 1
ATOM 594 O O . GLY A 1 85 ? -13.515 7.015 20.734 1.00 87.62 85 GLY A O 1
ATOM 595 N N . ASN A 1 86 ? -11.633 7.565 19.653 1.00 92.88 86 ASN A N 1
ATOM 596 C CA . ASN A 1 86 ? -11.190 8.605 20.573 1.00 92.88 86 ASN A CA 1
ATOM 597 C C . ASN A 1 86 ? -10.421 9.714 19.822 1.00 92.88 86 ASN A C 1
ATOM 599 O O . ASN A 1 86 ? -9.893 9.482 18.735 1.00 92.88 86 ASN A O 1
ATOM 603 N N . ARG A 1 87 ? -10.278 10.896 20.444 1.00 91.94 87 ARG A N 1
ATOM 604 C CA . ARG A 1 87 ? -9.658 12.089 19.826 1.00 91.94 87 ARG A CA 1
ATOM 605 C C . ARG A 1 87 ? -8.226 11.880 19.309 1.00 91.94 87 ARG A C 1
ATOM 607 O O . ARG A 1 87 ? -7.812 12.591 18.399 1.00 91.94 87 ARG A O 1
ATOM 614 N N . PHE A 1 88 ? -7.460 10.950 19.884 1.00 92.19 88 PHE A N 1
ATOM 615 C CA . PHE A 1 88 ? -6.124 10.600 19.394 1.00 92.19 88 PHE A CA 1
ATOM 616 C C . PHE A 1 88 ? -6.204 9.711 18.144 1.00 92.19 88 PHE A C 1
ATOM 618 O O . PHE A 1 88 ? -5.442 9.923 17.207 1.00 92.19 88 PHE A O 1
ATOM 625 N N . GLY A 1 89 ? -7.172 8.792 18.074 1.00 92.44 89 GLY A N 1
ATOM 626 C CA . GLY A 1 89 ? -7.470 8.034 16.855 1.00 92.44 89 GLY A CA 1
ATOM 627 C C . GLY A 1 89 ? -7.842 8.943 15.681 1.00 92.44 89 GLY A C 1
ATOM 628 O O . GLY A 1 89 ? -7.262 8.821 14.606 1.00 92.44 89 GLY A O 1
ATOM 629 N N . ASP A 1 90 ? -8.721 9.922 15.904 1.00 93.94 90 ASP A N 1
ATOM 630 C CA . ASP A 1 90 ? -9.122 10.887 14.868 1.00 93.94 90 ASP A CA 1
ATOM 631 C C . ASP A 1 90 ? -7.964 1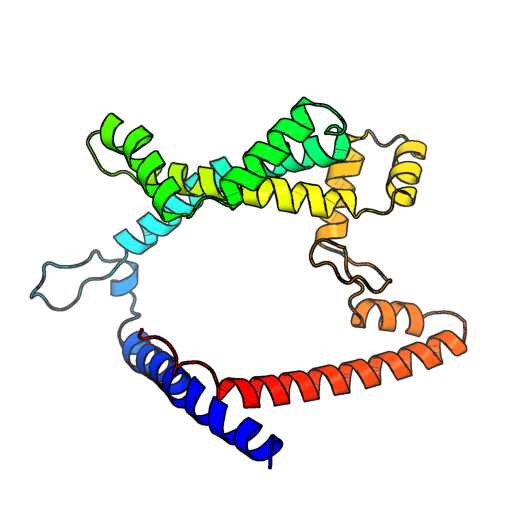1.792 14.421 1.00 93.94 90 ASP A C 1
ATOM 633 O O . ASP A 1 90 ? -7.816 12.076 13.233 1.00 93.94 90 ASP A O 1
ATOM 637 N N . MET A 1 91 ? -7.086 12.186 15.351 1.00 95.50 91 MET A N 1
ATOM 638 C CA . MET A 1 91 ? -5.852 12.907 15.031 1.00 95.50 91 MET A CA 1
ATOM 639 C C . MET A 1 91 ? -4.901 12.060 14.170 1.00 95.50 91 MET A C 1
ATOM 641 O O . MET A 1 91 ? -4.339 12.570 13.203 1.00 95.50 91 MET A O 1
ATOM 645 N N . VAL A 1 92 ? -4.725 10.772 14.487 1.00 93.88 92 VAL A N 1
ATOM 646 C CA . VAL A 1 92 ? -3.863 9.859 13.715 1.00 93.88 92 VAL A CA 1
ATOM 647 C C . VAL A 1 92 ? -4.450 9.565 12.329 1.00 93.88 92 VAL A C 1
ATOM 649 O O . VAL A 1 92 ? -3.685 9.518 11.365 1.00 93.88 92 VAL A O 1
ATOM 652 N N . ARG A 1 93 ? -5.781 9.448 12.193 1.00 94.31 93 ARG A N 1
ATOM 653 C CA . ARG A 1 93 ? -6.465 9.392 10.885 1.00 94.31 93 ARG A CA 1
ATOM 654 C C . ARG A 1 93 ? -6.188 10.646 10.070 1.00 94.31 93 ARG A C 1
ATOM 656 O O . ARG A 1 93 ? -5.589 10.540 9.010 1.00 94.31 93 ARG A O 1
ATOM 663 N N . PHE A 1 94 ? -6.497 11.826 10.612 1.00 95.44 94 PHE A N 1
ATOM 664 C CA . PHE A 1 94 ? -6.269 13.105 9.935 1.00 95.44 94 PHE A CA 1
ATOM 665 C C . PHE A 1 94 ? -4.813 13.275 9.475 1.00 95.44 94 PHE A C 1
ATOM 667 O O . PHE A 1 94 ? -4.568 13.647 8.332 1.00 95.44 94 PHE A O 1
ATOM 674 N N . VAL A 1 95 ? -3.835 12.945 10.327 1.00 93.94 95 VAL A N 1
ATOM 675 C CA . VAL A 1 95 ? -2.411 12.973 9.951 1.00 93.94 95 VAL A CA 1
ATOM 676 C C . VAL A 1 95 ? -2.095 11.951 8.853 1.00 93.94 95 VAL A C 1
ATOM 678 O O . VAL A 1 95 ? -1.342 12.273 7.937 1.00 93.94 95 VAL A O 1
ATOM 681 N N . SER A 1 96 ? -2.675 10.749 8.897 1.00 93.38 96 SER A N 1
ATOM 682 C CA . SER A 1 96 ? -2.469 9.719 7.868 1.00 93.38 96 SER A CA 1
ATOM 683 C C . SER A 1 96 ? -3.086 10.110 6.524 1.00 93.38 96 SER A C 1
ATOM 685 O O . SER A 1 96 ? -2.440 9.951 5.493 1.00 93.38 96 SER A O 1
ATOM 687 N N . ASP A 1 97 ? -4.293 10.672 6.528 1.00 93.69 97 ASP A N 1
ATOM 688 C CA . ASP A 1 97 ? -5.004 11.122 5.330 1.00 93.69 97 ASP A CA 1
ATOM 689 C C . ASP A 1 97 ? -4.303 12.331 4.695 1.00 93.69 97 ASP A C 1
ATOM 691 O O . ASP A 1 97 ? -4.105 12.365 3.480 1.00 93.69 97 ASP A O 1
ATOM 695 N N . VAL A 1 98 ? -3.825 13.278 5.515 1.00 93.31 98 VAL A N 1
ATOM 696 C CA . VAL A 1 98 ? -2.955 14.372 5.058 1.00 93.31 98 VAL A CA 1
ATOM 697 C C . VAL A 1 98 ? -1.675 13.816 4.433 1.00 93.31 98 VAL A C 1
ATOM 699 O O . VAL A 1 98 ? -1.350 14.203 3.316 1.00 93.31 98 VAL A O 1
ATOM 702 N N . LEU A 1 99 ? -0.967 12.889 5.091 1.00 90.75 99 LEU A N 1
ATOM 703 C CA . LEU A 1 99 ? 0.274 12.306 4.559 1.00 90.75 99 LEU A CA 1
ATOM 704 C C . LEU A 1 99 ? 0.057 11.504 3.265 1.00 90.75 99 LEU A C 1
ATOM 706 O O . LEU A 1 99 ? 0.875 11.618 2.357 1.00 90.75 99 LEU A O 1
ATOM 710 N N . ASN A 1 100 ? -1.042 10.752 3.147 1.00 89.12 100 ASN A N 1
ATOM 711 C CA . ASN A 1 100 ? -1.432 10.069 1.907 1.00 89.12 100 ASN A CA 1
ATOM 712 C C . ASN A 1 100 ? -1.784 11.068 0.783 1.00 89.12 100 ASN A C 1
ATOM 714 O O . ASN A 1 100 ? -1.592 10.764 -0.393 1.00 89.12 100 ASN A O 1
ATOM 718 N N . GLY A 1 101 ? -2.275 12.263 1.132 1.00 87.75 101 GLY A N 1
ATOM 719 C CA . GLY A 1 101 ? -2.546 13.362 0.201 1.00 87.75 101 GLY A CA 1
ATOM 720 C C . GLY A 1 101 ? -1.323 14.202 -0.197 1.00 87.75 101 GLY A C 1
ATOM 721 O O . GLY A 1 101 ? -1.404 14.963 -1.163 1.00 87.75 101 GLY A O 1
ATOM 722 N N . VAL A 1 102 ? -0.185 14.089 0.502 1.00 90.19 102 VAL A N 1
ATOM 723 C CA . VAL A 1 102 ? 1.050 14.804 0.134 1.00 90.19 102 VAL A CA 1
ATOM 724 C C . VAL A 1 102 ? 1.695 14.134 -1.091 1.00 90.19 102 VAL A C 1
ATOM 726 O O . VAL A 1 102 ? 1.997 12.940 -1.045 1.00 90.19 102 VAL A O 1
ATOM 729 N N . PRO A 1 103 ? 2.009 14.878 -2.172 1.00 89.44 103 PRO A N 1
ATOM 730 C CA . PRO A 1 103 ? 2.732 14.326 -3.315 1.00 89.44 103 PRO A CA 1
ATOM 731 C C . PRO A 1 103 ? 4.075 13.710 -2.900 1.00 89.44 103 PRO A C 1
ATOM 733 O O . PRO A 1 103 ? 4.882 14.353 -2.226 1.00 89.44 103 PRO A O 1
ATOM 736 N N . SER A 1 104 ? 4.358 12.487 -3.355 1.00 87.81 104 SER A N 1
ATOM 737 C CA . SER A 1 104 ? 5.536 11.698 -2.945 1.00 87.81 104 SER A CA 1
ATOM 738 C C . SER A 1 104 ? 6.880 12.417 -3.134 1.00 87.81 104 SER A C 1
ATOM 740 O O . SER A 1 104 ? 7.805 12.213 -2.347 1.00 87.81 104 SER A O 1
ATOM 742 N N . ILE A 1 105 ? 6.980 13.321 -4.116 1.00 89.75 105 ILE A N 1
ATOM 743 C CA . ILE A 1 105 ? 8.152 14.183 -4.330 1.00 89.75 105 ILE A CA 1
ATOM 744 C C . ILE A 1 105 ? 8.454 15.089 -3.120 1.00 89.75 105 ILE A C 1
ATOM 746 O O . ILE A 1 105 ? 9.616 15.274 -2.765 1.00 89.75 105 ILE A O 1
ATOM 750 N N . VAL A 1 106 ? 7.424 15.595 -2.432 1.00 89.56 106 VAL A N 1
ATOM 751 C CA . VAL A 1 106 ? 7.566 16.430 -1.228 1.00 89.56 106 VAL A CA 1
ATOM 752 C C . VAL A 1 106 ? 8.048 15.584 -0.050 1.00 89.56 106 VAL A C 1
ATOM 754 O O . VAL A 1 106 ? 8.961 15.998 0.662 1.00 89.56 106 VAL A O 1
ATOM 757 N N . ILE A 1 107 ? 7.517 14.366 0.112 1.00 85.81 107 ILE A N 1
ATOM 758 C CA . ILE A 1 107 ? 7.978 13.416 1.141 1.00 85.81 107 ILE A CA 1
ATOM 759 C C . ILE A 1 107 ? 9.452 13.044 0.904 1.00 85.81 107 ILE A C 1
ATOM 761 O O . ILE A 1 107 ? 10.242 13.017 1.849 1.00 85.81 107 ILE A O 1
ATOM 765 N N . GLY A 1 108 ? 9.855 12.853 -0.357 1.00 84.56 108 GLY A N 1
ATOM 766 C CA . GLY A 1 108 ? 11.254 12.649 -0.744 1.00 84.56 108 GLY A CA 1
ATOM 767 C C . GLY A 1 108 ? 12.170 13.817 -0.354 1.00 84.56 108 GLY A C 1
ATOM 768 O O . GLY A 1 108 ? 13.238 13.592 0.217 1.00 84.56 108 GLY A O 1
ATOM 769 N N . ILE A 1 109 ? 11.740 15.063 -0.586 1.00 88.62 109 ILE A N 1
ATOM 770 C CA . ILE A 1 109 ? 12.490 16.270 -0.193 1.00 88.62 109 ILE A CA 1
ATOM 771 C C . ILE A 1 109 ? 12.579 16.400 1.338 1.00 88.62 109 ILE A C 1
ATOM 773 O O . ILE A 1 109 ? 13.650 16.713 1.862 1.00 88.62 109 ILE A O 1
ATOM 777 N N . VAL A 1 110 ? 11.504 16.103 2.076 1.00 88.31 110 VAL A N 1
ATOM 778 C CA . VAL A 1 110 ? 11.510 16.103 3.552 1.00 88.31 110 VAL A CA 1
ATOM 779 C C . VAL A 1 110 ? 12.467 15.039 4.099 1.00 88.31 110 VAL A C 1
ATOM 781 O O . VAL A 1 110 ? 13.273 15.336 4.981 1.00 88.31 110 VAL A O 1
ATOM 784 N N . ALA A 1 111 ? 12.456 13.820 3.554 1.00 84.19 111 ALA A N 1
ATOM 785 C CA . ALA A 1 111 ? 13.383 12.766 3.965 1.00 84.19 111 ALA A CA 1
ATOM 786 C C . ALA A 1 111 ? 14.849 13.098 3.618 1.00 84.19 111 ALA A C 1
ATOM 788 O O . ALA A 1 111 ? 15.750 12.832 4.419 1.00 84.19 111 ALA A O 1
ATOM 789 N N . TYR A 1 112 ? 15.099 13.745 2.475 1.00 83.50 112 TYR A N 1
ATOM 790 C CA . TYR A 1 112 ? 16.417 14.287 2.131 1.00 83.50 112 TYR A CA 1
ATOM 791 C C . TYR A 1 112 ? 16.883 15.334 3.158 1.00 83.50 112 TYR A C 1
ATOM 793 O O . TYR A 1 112 ? 17.998 15.238 3.678 1.00 83.50 112 TYR A O 1
ATOM 801 N N . ALA A 1 113 ? 16.016 16.288 3.511 1.00 85.44 113 ALA A N 1
ATOM 802 C CA . ALA A 1 113 ? 16.328 17.343 4.471 1.00 85.44 113 ALA A CA 1
ATOM 803 C C . ALA A 1 113 ? 16.582 16.811 5.894 1.00 85.44 113 ALA A C 1
ATOM 805 O O . ALA A 1 113 ? 17.519 17.254 6.557 1.00 85.44 113 ALA A O 1
ATOM 806 N N . LEU A 1 114 ? 15.785 15.843 6.360 1.00 83.50 114 LEU A N 1
ATOM 807 C CA . LEU A 1 114 ? 15.905 15.281 7.710 1.00 83.50 114 LEU A CA 1
ATOM 808 C C . LEU A 1 114 ? 17.063 14.280 7.853 1.00 83.50 114 LEU A C 1
ATOM 810 O O . LEU A 1 114 ? 17.721 14.255 8.896 1.00 83.50 114 LEU A O 1
ATOM 814 N N . VAL A 1 115 ? 17.313 13.448 6.834 1.00 79.69 115 VAL A N 1
ATOM 815 C CA . VAL A 1 115 ? 18.249 12.314 6.936 1.00 79.69 115 VAL A CA 1
ATOM 816 C C . VAL A 1 115 ? 19.540 12.550 6.152 1.00 79.69 115 VAL A C 1
ATOM 818 O O . VAL A 1 115 ? 20.622 12.443 6.731 1.00 79.69 115 VAL A O 1
ATOM 821 N N . VAL A 1 116 ? 19.463 12.905 4.864 1.00 76.94 116 VAL A N 1
ATOM 822 C CA . VAL A 1 116 ? 20.657 13.017 3.997 1.00 76.94 116 VAL A CA 1
ATOM 823 C C . VAL A 1 116 ? 21.521 14.214 4.394 1.00 76.94 116 VAL A C 1
ATOM 825 O O . VAL A 1 116 ? 22.728 14.053 4.568 1.00 76.94 116 VAL A O 1
ATOM 828 N N . LEU A 1 117 ? 20.927 15.388 4.644 1.00 81.75 117 LEU A N 1
ATOM 829 C CA . LEU A 1 117 ? 21.688 16.559 5.114 1.00 81.75 117 LEU A CA 1
ATOM 830 C C . LEU A 1 117 ? 22.366 16.316 6.474 1.00 81.75 117 LEU A C 1
ATOM 832 O O . LEU A 1 117 ? 23.462 16.823 6.715 1.00 81.75 117 LEU A O 1
ATOM 836 N N . ARG A 1 118 ? 21.752 15.507 7.351 1.00 81.75 118 ARG A N 1
ATOM 837 C CA . ARG A 1 118 ? 22.327 15.145 8.657 1.00 81.75 118 ARG A CA 1
ATOM 838 C C . ARG A 1 118 ? 23.465 14.128 8.532 1.00 81.75 118 ARG A C 1
ATOM 840 O O . ARG A 1 118 ? 24.437 14.225 9.274 1.00 81.75 118 ARG A O 1
ATOM 847 N N . GLN A 1 119 ? 23.355 13.177 7.604 1.00 76.38 119 GLN A N 1
ATOM 848 C CA . GLN A 1 119 ? 24.390 12.171 7.329 1.00 76.38 119 GLN A CA 1
ATOM 849 C C . GLN A 1 119 ? 25.541 12.717 6.466 1.00 76.38 119 GLN A C 1
ATOM 851 O O . GLN A 1 119 ? 26.635 12.164 6.500 1.00 76.38 119 GLN A O 1
ATOM 856 N N . LYS A 1 120 ? 25.322 13.807 5.714 1.00 76.62 120 LYS A N 1
ATOM 857 C CA . LYS A 1 120 ? 26.261 14.413 4.743 1.00 76.62 120 LYS A CA 1
ATOM 858 C C . LYS A 1 120 ? 26.675 13.500 3.577 1.00 76.62 120 LYS A C 1
ATOM 860 O O . LYS A 1 120 ? 27.501 13.893 2.759 1.00 76.62 120 LYS A O 1
ATOM 865 N N . HIS A 1 121 ? 26.083 12.314 3.469 1.00 71.81 121 HIS A N 1
ATOM 866 C CA . HIS A 1 121 ? 26.247 11.384 2.360 1.00 71.81 121 HIS A CA 1
ATOM 867 C C . HIS A 1 121 ? 24.902 10.731 2.027 1.00 71.81 121 HIS A C 1
ATOM 869 O O . HIS A 1 121 ? 24.014 10.629 2.877 1.00 71.81 121 HIS A O 1
ATOM 875 N N . PHE A 1 122 ? 24.751 10.252 0.794 1.00 72.75 122 PHE A N 1
ATOM 876 C CA . PHE A 1 122 ? 23.601 9.432 0.417 1.00 72.75 122 PHE A CA 1
ATOM 877 C C . PHE A 1 122 ? 23.693 8.056 1.088 1.00 72.75 122 PHE A C 1
ATOM 879 O O . PHE A 1 122 ? 24.782 7.495 1.229 1.00 72.75 122 PHE A O 1
ATOM 886 N N . SER A 1 123 ? 22.559 7.498 1.513 1.00 76.75 123 SER A N 1
ATOM 887 C CA . SER A 1 123 ? 22.508 6.177 2.145 1.00 76.75 123 SER A CA 1
ATOM 888 C C . SER A 1 123 ? 21.207 5.446 1.822 1.00 76.75 123 SER A C 1
ATOM 890 O O . SER A 1 123 ? 20.153 6.058 1.634 1.00 76.75 123 SER A O 1
ATOM 892 N N . ALA A 1 124 ? 21.264 4.114 1.814 1.00 76.25 124 ALA A N 1
ATOM 893 C CA . ALA A 1 124 ? 20.070 3.283 1.694 1.00 76.25 124 ALA A CA 1
ATOM 894 C C . ALA A 1 124 ? 19.142 3.407 2.920 1.00 76.25 124 ALA A C 1
ATOM 896 O O . ALA A 1 124 ? 17.937 3.215 2.790 1.00 76.25 124 ALA A O 1
ATOM 897 N N . LEU A 1 125 ? 19.674 3.806 4.086 1.00 75.62 125 LEU A N 1
ATOM 898 C CA . LEU A 1 125 ? 18.874 4.170 5.260 1.00 75.62 125 LEU A CA 1
ATOM 899 C C . LEU A 1 125 ? 17.996 5.397 4.987 1.00 75.62 125 LEU A C 1
ATOM 901 O O . LEU A 1 125 ? 16.821 5.379 5.332 1.00 75.62 125 LEU A O 1
ATOM 905 N N . ALA A 1 126 ? 18.518 6.437 4.329 1.00 74.81 126 ALA A N 1
ATOM 906 C CA . ALA A 1 126 ? 17.725 7.615 3.981 1.00 74.81 126 ALA A CA 1
ATOM 907 C C . ALA A 1 126 ? 16.600 7.283 2.985 1.00 74.81 126 ALA A C 1
ATOM 909 O O . ALA A 1 126 ? 15.460 7.703 3.185 1.00 74.81 126 ALA A O 1
ATOM 910 N N . GLY A 1 127 ? 16.893 6.469 1.963 1.00 78.88 127 GLY A N 1
ATOM 911 C CA . GLY A 1 127 ? 15.876 5.959 1.036 1.00 78.88 127 GLY A CA 1
ATOM 912 C C . GLY A 1 127 ? 14.833 5.073 1.728 1.00 78.88 127 GLY A C 1
ATOM 913 O O . GLY A 1 127 ? 13.637 5.232 1.498 1.00 78.88 127 GLY A O 1
ATOM 914 N N . GLY A 1 128 ? 15.271 4.182 2.622 1.00 85.12 128 GLY A N 1
ATOM 915 C CA . GLY A 1 128 ? 14.391 3.313 3.403 1.00 85.12 128 GLY A CA 1
ATOM 916 C C . GLY A 1 128 ? 13.481 4.092 4.354 1.00 85.12 128 GLY A C 1
ATOM 917 O O . GLY A 1 128 ? 12.293 3.801 4.424 1.00 85.12 128 GLY A O 1
ATOM 918 N N . VAL A 1 129 ? 13.988 5.136 5.019 1.00 85.94 129 VAL A N 1
ATOM 919 C CA . VAL A 1 129 ? 13.179 6.033 5.863 1.00 85.94 129 VAL A CA 1
ATOM 920 C C . VAL A 1 129 ? 12.170 6.828 5.029 1.00 85.94 129 VAL A C 1
ATOM 922 O O . VAL A 1 129 ? 11.011 6.916 5.425 1.00 85.94 129 VAL A O 1
ATOM 925 N N . ALA A 1 130 ? 12.553 7.345 3.855 1.00 86.88 130 ALA A N 1
ATOM 926 C CA . ALA A 1 130 ? 11.615 8.007 2.941 1.00 86.88 130 ALA A CA 1
ATOM 927 C C . ALA A 1 130 ? 10.460 7.073 2.530 1.00 86.88 130 ALA A C 1
ATOM 929 O O . ALA A 1 130 ? 9.292 7.460 2.554 1.00 86.88 130 ALA A O 1
ATOM 930 N N . LEU A 1 131 ? 10.790 5.821 2.201 1.00 89.56 131 LEU A N 1
ATOM 931 C CA . LEU A 1 131 ? 9.826 4.792 1.818 1.00 89.56 131 LEU A CA 1
ATOM 932 C C . LEU A 1 131 ? 8.951 4.345 3.004 1.00 89.56 131 LEU A C 1
ATOM 934 O O . LEU A 1 131 ? 7.747 4.171 2.833 1.00 89.56 131 LEU A O 1
ATOM 938 N N . ALA A 1 132 ? 9.511 4.256 4.215 1.00 91.19 132 ALA A N 1
ATOM 939 C CA . ALA A 1 132 ? 8.761 3.984 5.441 1.00 91.19 132 ALA A CA 1
ATOM 940 C C . ALA A 1 132 ? 7.734 5.087 5.753 1.00 91.19 132 ALA A C 1
ATOM 942 O O . ALA A 1 132 ? 6.596 4.769 6.089 1.00 91.19 132 ALA A O 1
ATOM 943 N N . ILE A 1 133 ? 8.098 6.368 5.594 1.00 91.25 133 ILE A N 1
ATOM 944 C CA . ILE A 1 133 ? 7.191 7.509 5.826 1.00 91.25 133 ILE A CA 1
ATOM 945 C C . ILE A 1 133 ? 5.973 7.462 4.888 1.00 91.25 133 ILE A C 1
ATOM 947 O O . ILE A 1 133 ? 4.879 7.816 5.313 1.00 91.25 133 ILE A O 1
ATOM 951 N N . MET A 1 134 ? 6.129 6.979 3.648 1.00 90.94 134 MET A N 1
ATOM 952 C CA . MET A 1 134 ? 5.005 6.754 2.723 1.00 90.94 134 MET A CA 1
ATOM 953 C C . MET A 1 134 ? 4.211 5.477 3.050 1.00 90.94 134 MET A C 1
ATOM 955 O O . MET A 1 134 ? 2.982 5.462 2.960 1.00 90.94 134 MET A O 1
ATOM 959 N N . MET A 1 135 ? 4.895 4.402 3.457 1.00 91.69 135 MET A N 1
ATOM 960 C CA . MET A 1 135 ? 4.256 3.129 3.806 1.00 91.69 135 MET A CA 1
ATOM 961 C C . MET A 1 135 ? 3.382 3.214 5.060 1.00 91.69 135 MET A C 1
ATOM 963 O O . MET A 1 135 ? 2.286 2.662 5.046 1.00 91.69 135 MET A O 1
ATOM 967 N N . VAL A 1 136 ? 3.818 3.899 6.125 1.00 94.44 136 VAL A N 1
ATOM 968 C CA . VAL A 1 136 ? 3.066 3.974 7.393 1.00 94.44 136 VAL A CA 1
ATOM 969 C C . VAL A 1 136 ? 1.611 4.432 7.202 1.00 94.44 136 VAL A C 1
ATOM 971 O O . VAL A 1 136 ? 0.735 3.657 7.580 1.00 94.44 136 VAL A O 1
ATOM 974 N N . PRO A 1 137 ? 1.292 5.605 6.617 1.00 93.06 137 PRO A N 1
ATOM 975 C CA . PRO A 1 137 ? -0.093 6.065 6.487 1.00 93.06 137 PRO A CA 1
ATOM 976 C C . PRO A 1 137 ? -0.913 5.215 5.502 1.00 93.06 137 PRO A C 1
ATOM 978 O O . PRO A 1 137 ? -2.097 4.976 5.744 1.00 93.06 137 PRO A O 1
ATOM 981 N N . THR A 1 138 ? -0.290 4.680 4.444 1.00 90.44 138 THR A N 1
ATOM 982 C CA . THR A 1 138 ? -0.959 3.793 3.472 1.00 90.44 138 THR A CA 1
ATOM 983 C C . THR A 1 138 ? -1.374 2.472 4.131 1.00 90.44 138 THR A C 1
ATOM 985 O O . THR A 1 138 ? -2.519 2.028 4.012 1.00 90.44 138 THR A O 1
ATOM 988 N N . ILE A 1 139 ? -0.451 1.841 4.865 1.00 91.44 139 ILE A N 1
ATOM 989 C CA . ILE A 1 139 ? -0.668 0.554 5.539 1.00 91.44 139 ILE A CA 1
ATOM 990 C C . ILE A 1 139 ? -1.559 0.728 6.773 1.00 91.44 139 ILE A C 1
ATOM 992 O O . ILE A 1 139 ? -2.417 -0.117 7.011 1.00 91.44 139 ILE A O 1
ATOM 996 N N . THR A 1 140 ? -1.417 1.829 7.520 1.00 92.75 140 THR A N 1
ATOM 997 C CA . THR A 1 140 ? -2.306 2.175 8.646 1.00 92.75 140 THR A CA 1
ATOM 998 C C . THR A 1 140 ? -3.753 2.225 8.186 1.00 92.75 140 THR A C 1
ATOM 1000 O O . THR A 1 140 ? -4.602 1.548 8.765 1.00 92.75 140 THR A O 1
ATOM 1003 N N . ARG A 1 141 ? -4.024 2.986 7.118 1.00 89.38 141 ARG A N 1
ATOM 1004 C CA . ARG A 1 141 ? -5.386 3.214 6.641 1.00 89.38 141 ARG A CA 1
ATOM 1005 C C . ARG A 1 141 ? -6.009 1.954 6.047 1.00 89.38 141 ARG A C 1
ATOM 1007 O O . ARG A 1 141 ? -7.090 1.562 6.468 1.00 89.38 141 ARG A O 1
ATOM 1014 N N . THR A 1 142 ? -5.292 1.262 5.161 1.00 86.62 142 THR A N 1
ATOM 1015 C CA . THR A 1 142 ? -5.781 -0.004 4.588 1.00 86.62 142 THR A CA 1
ATOM 1016 C C . THR A 1 142 ? -5.980 -1.088 5.651 1.00 86.62 142 THR A C 1
ATOM 1018 O O . THR A 1 142 ? -6.975 -1.805 5.597 1.00 86.62 142 THR A O 1
ATOM 1021 N N . THR A 1 143 ? -5.103 -1.185 6.660 1.00 85.81 143 THR A N 1
ATOM 1022 C CA . THR A 1 143 ? -5.277 -2.131 7.779 1.00 85.81 143 THR A CA 1
ATOM 1023 C C . THR A 1 143 ? -6.481 -1.767 8.649 1.00 85.81 143 THR A C 1
ATOM 1025 O O . THR A 1 143 ? -7.252 -2.656 9.001 1.00 85.81 143 THR A O 1
ATOM 1028 N N . GLU A 1 144 ? -6.679 -0.484 8.980 1.00 87.50 144 GLU A N 1
ATOM 1029 C CA . GLU A 1 144 ? -7.875 -0.021 9.699 1.00 87.50 144 GLU A CA 1
ATOM 1030 C C . GLU A 1 144 ? -9.152 -0.409 8.940 1.00 87.50 144 GLU A C 1
ATOM 1032 O O . GLU A 1 144 ? -10.056 -1.024 9.509 1.00 87.50 144 GLU A O 1
ATOM 1037 N N . GLU A 1 145 ? -9.214 -0.081 7.649 1.00 82.88 145 GLU A N 1
ATOM 1038 C CA . GLU A 1 145 ? -10.393 -0.307 6.817 1.00 82.88 145 GLU A CA 1
ATOM 1039 C C . GLU A 1 145 ? -10.717 -1.803 6.688 1.00 82.88 145 GLU A C 1
ATOM 1041 O O . GLU A 1 145 ? -11.853 -2.188 6.963 1.00 82.88 145 GLU A O 1
ATOM 1046 N N . MET A 1 146 ? -9.721 -2.659 6.414 1.00 77.00 146 MET A N 1
ATOM 1047 C CA . MET A 1 146 ? -9.886 -4.124 6.361 1.00 77.00 146 MET A CA 1
ATOM 1048 C C . MET A 1 146 ? -10.427 -4.717 7.675 1.00 77.00 146 MET A C 1
ATOM 1050 O O . MET A 1 146 ? -11.234 -5.647 7.666 1.00 77.00 146 MET A O 1
ATOM 1054 N N . LEU A 1 147 ? -9.996 -4.192 8.827 1.00 79.44 147 LEU A N 1
ATOM 1055 C CA . LEU A 1 147 ? -10.410 -4.688 10.144 1.00 79.44 147 LEU A CA 1
ATOM 1056 C C . LEU A 1 147 ? -11.837 -4.272 10.518 1.00 79.44 147 LEU A C 1
ATOM 1058 O O . LEU A 1 147 ? -12.569 -5.065 11.112 1.00 79.44 147 LEU A O 1
ATOM 1062 N N . LEU A 1 148 ? -12.249 -3.056 10.151 1.00 80.06 148 LEU A N 1
ATOM 1063 C CA . LEU A 1 148 ? -13.601 -2.534 10.398 1.00 80.06 148 LEU A CA 1
ATOM 1064 C C . LEU A 1 148 ? -14.693 -3.239 9.574 1.00 80.06 148 LEU A C 1
ATOM 1066 O O . LEU A 1 148 ? -15.881 -3.006 9.791 1.00 80.06 148 LEU A O 1
ATOM 1070 N N . LEU A 1 149 ? -14.297 -4.100 8.638 1.00 75.88 149 LEU A N 1
ATOM 1071 C CA . LEU A 1 149 ? -15.178 -4.833 7.733 1.00 75.88 149 LEU A CA 1
ATOM 1072 C C . LEU A 1 149 ? -15.479 -6.270 8.165 1.00 75.88 149 LEU A C 1
ATOM 1074 O O . LEU A 1 149 ? -16.305 -6.944 7.549 1.00 75.88 149 LEU A O 1
ATOM 1078 N N . VAL A 1 150 ? -14.848 -6.734 9.242 1.00 72.31 150 VAL A N 1
ATOM 1079 C CA . VAL A 1 150 ? -15.218 -7.982 9.912 1.00 72.31 150 VAL A CA 1
ATOM 1080 C C . VAL A 1 150 ? -16.641 -7.843 10.476 1.00 72.31 150 VAL A C 1
ATOM 1082 O O . VAL A 1 150 ? -16.870 -6.956 11.301 1.00 72.31 150 VAL A O 1
ATOM 1085 N N . PRO A 1 151 ? -17.591 -8.735 10.131 1.00 73.94 151 PRO A N 1
ATOM 1086 C CA . PRO A 1 151 ? -18.916 -8.750 10.746 1.00 73.94 151 PRO A CA 1
ATOM 1087 C C . PRO A 1 151 ? -18.845 -8.804 12.280 1.00 73.94 151 PRO A C 1
ATOM 1089 O O . PRO A 1 151 ? -18.237 -9.714 12.849 1.00 73.94 151 PRO A O 1
ATOM 1092 N N . ASN A 1 152 ? -19.494 -7.853 12.963 1.00 74.44 152 ASN A N 1
ATOM 1093 C CA . ASN A 1 152 ? -19.435 -7.750 14.429 1.00 74.44 152 ASN A CA 1
ATOM 1094 C C . ASN A 1 152 ? -19.927 -9.019 15.142 1.00 74.44 152 ASN A C 1
ATOM 1096 O O . ASN A 1 152 ? -19.356 -9.382 16.165 1.00 74.44 152 ASN A O 1
ATOM 1100 N N . SER A 1 153 ? -20.866 -9.766 14.553 1.00 78.25 153 SER A N 1
ATOM 1101 C CA . SER A 1 153 ? -21.317 -11.072 15.056 1.00 78.25 153 SER A CA 1
ATOM 1102 C C . SER A 1 153 ? -20.179 -12.088 15.241 1.00 78.25 153 SER A C 1
ATOM 1104 O O . SER A 1 153 ? -20.211 -12.879 16.181 1.00 78.25 153 SER A O 1
ATOM 1106 N N . LEU A 1 154 ? -19.135 -12.049 14.404 1.00 73.12 154 LEU A N 1
ATOM 1107 C CA . LEU A 1 154 ? -17.951 -12.907 14.545 1.00 73.12 154 LEU A CA 1
ATOM 1108 C C . LEU A 1 154 ? -17.017 -12.428 15.665 1.00 73.12 154 LEU A C 1
ATOM 1110 O O . LEU A 1 154 ? -16.379 -13.248 16.327 1.00 73.12 154 LEU A O 1
ATOM 1114 N N . ARG A 1 155 ? -16.946 -11.111 15.902 1.00 75.00 155 ARG A N 1
ATOM 1115 C CA . ARG A 1 155 ? -16.189 -10.523 17.022 1.00 75.00 155 ARG A CA 1
ATOM 1116 C C . ARG A 1 155 ? -16.878 -10.842 18.347 1.00 75.00 155 ARG A C 1
ATOM 1118 O O . ARG A 1 155 ? -16.232 -11.347 19.257 1.00 75.00 155 ARG A O 1
ATOM 1125 N N . GLU A 1 156 ? -18.189 -10.634 18.417 1.00 80.75 156 GLU A N 1
ATOM 1126 C CA . GLU A 1 156 ? -19.038 -10.937 19.572 1.00 80.75 156 GLU A CA 1
ATOM 1127 C C . GLU A 1 156 ? -19.024 -12.431 19.914 1.00 80.75 156 GLU A C 1
ATOM 1129 O O . GLU A 1 156 ? -18.790 -12.778 21.070 1.00 80.75 156 GLU A O 1
ATOM 1134 N N . ALA A 1 157 ? -19.148 -13.323 18.923 1.00 80.75 157 ALA A N 1
ATOM 1135 C CA . ALA A 1 157 ? -19.005 -14.765 19.137 1.00 80.75 157 ALA A CA 1
ATOM 1136 C C . ALA A 1 157 ? -17.606 -15.147 19.661 1.00 80.75 157 ALA A C 1
ATOM 1138 O O . ALA A 1 157 ? -17.489 -15.963 20.574 1.00 80.75 157 ALA A O 1
ATOM 1139 N N . ALA A 1 158 ? -16.534 -14.533 19.144 1.00 79.25 158 ALA A N 1
ATOM 1140 C CA . ALA A 1 158 ? -15.182 -14.763 19.653 1.00 79.25 158 ALA A CA 1
ATOM 1141 C C . ALA A 1 158 ? -14.997 -14.251 21.096 1.00 79.25 158 ALA A C 1
ATOM 1143 O O . ALA A 1 158 ? -14.360 -14.925 21.905 1.00 79.25 158 ALA A O 1
ATOM 1144 N N . TYR A 1 159 ? -15.581 -13.100 21.447 1.00 82.75 159 TYR A N 1
ATOM 1145 C CA . TYR A 1 159 ? -15.554 -12.580 22.818 1.00 82.75 159 TYR A CA 1
ATOM 1146 C C . TYR A 1 159 ? -16.396 -13.443 23.778 1.00 82.75 159 TYR A C 1
ATOM 1148 O O . TYR A 1 159 ? -15.964 -13.682 24.904 1.00 82.75 159 TYR A O 1
ATOM 1156 N N . ALA A 1 160 ? -17.539 -13.979 23.333 1.00 86.19 160 ALA A N 1
ATOM 1157 C CA . ALA A 1 160 ? -18.359 -14.925 24.099 1.00 86.19 160 ALA A CA 1
ATOM 1158 C C . ALA A 1 160 ? -17.638 -16.264 24.358 1.00 86.19 160 ALA A C 1
ATOM 1160 O O . ALA A 1 160 ? -17.810 -16.865 25.414 1.00 86.19 160 ALA A O 1
ATOM 1161 N N . LEU A 1 161 ? -16.763 -16.690 23.439 1.00 85.44 161 LEU A N 1
ATOM 1162 C CA . LEU A 1 161 ? -15.836 -17.817 23.618 1.00 85.44 161 LEU A CA 1
ATOM 1163 C C . LEU A 1 161 ? -14.600 -17.471 24.480 1.00 85.44 161 LEU A C 1
ATOM 1165 O O . LEU A 1 161 ? -13.653 -18.255 24.544 1.00 85.44 161 LEU A O 1
ATOM 1169 N N . GLY A 1 162 ? -14.568 -16.299 25.123 1.00 83.75 162 GLY A N 1
ATOM 1170 C CA . GLY A 1 162 ? -13.474 -15.867 25.998 1.00 83.75 162 GLY A CA 1
ATOM 1171 C C . GLY A 1 162 ? -12.173 -15.503 25.273 1.00 83.75 162 GLY A C 1
ATOM 1172 O O . GLY A 1 162 ? -11.132 -15.365 25.918 1.00 83.75 162 GLY A O 1
ATOM 1173 N N . VAL A 1 163 ? -12.187 -15.345 23.943 1.00 83.44 163 VAL A N 1
ATOM 1174 C CA . VAL A 1 163 ? -10.980 -14.999 23.179 1.00 83.44 163 VAL A CA 1
ATOM 1175 C C . VAL A 1 163 ? -10.620 -13.525 23.435 1.00 83.44 163 VAL A C 1
ATOM 1177 O O . VAL A 1 163 ? -11.441 -12.639 23.182 1.00 83.44 163 VAL A O 1
ATOM 1180 N N . PRO A 1 164 ? -9.402 -13.215 23.925 1.00 77.81 164 PRO A N 1
ATOM 1181 C CA . PRO A 1 164 ? -9.024 -11.843 24.246 1.00 77.81 164 PRO A CA 1
ATOM 1182 C C . PRO A 1 164 ? -8.900 -11.000 22.973 1.00 77.81 164 PRO A C 1
ATOM 1184 O O . PRO A 1 164 ? -8.387 -11.479 21.960 1.00 77.81 164 PRO A O 1
ATOM 1187 N N . ARG A 1 165 ? -9.312 -9.724 23.047 1.00 71.94 165 ARG A N 1
ATOM 1188 C CA . ARG A 1 165 ? -9.462 -8.815 21.892 1.00 71.94 165 ARG A CA 1
ATOM 1189 C C . ARG A 1 165 ? -8.307 -8.874 20.894 1.00 71.94 165 ARG A C 1
ATOM 1191 O O . ARG A 1 165 ? -8.549 -9.176 19.736 1.00 71.94 165 ARG A O 1
ATOM 1198 N N . TRP A 1 166 ? -7.060 -8.725 21.346 1.00 68.00 166 TRP A N 1
ATOM 1199 C CA . TRP A 1 166 ? -5.869 -8.787 20.482 1.00 68.00 166 TRP A CA 1
ATOM 1200 C C . TRP A 1 166 ? -5.770 -10.082 19.650 1.00 68.00 166 TRP A C 1
ATOM 1202 O O . TRP A 1 166 ? -5.346 -10.051 18.495 1.00 68.00 166 TRP A O 1
ATOM 1212 N N . ARG A 1 167 ? -6.187 -11.224 20.213 1.00 69.06 167 ARG A N 1
ATOM 1213 C CA . ARG A 1 167 ? -6.159 -12.542 19.564 1.00 69.06 167 ARG A CA 1
ATOM 1214 C C . ARG A 1 167 ? -7.358 -12.734 18.641 1.00 69.06 167 ARG A C 1
ATOM 1216 O O . ARG A 1 167 ? -7.214 -13.380 17.604 1.00 69.06 167 ARG A O 1
ATOM 1223 N N . THR A 1 168 ? -8.503 -12.140 18.972 1.00 71.62 168 THR A N 1
ATOM 1224 C CA . THR A 1 168 ? -9.637 -11.997 18.050 1.00 71.62 168 THR A CA 1
ATOM 1225 C C . THR A 1 168 ? -9.205 -11.180 16.835 1.00 71.62 168 THR A C 1
ATOM 1227 O O . THR A 1 168 ? -9.203 -11.720 15.735 1.00 71.62 168 THR A O 1
ATOM 1230 N N . THR A 1 169 ? -8.726 -9.946 17.019 1.00 69.06 169 THR A N 1
ATOM 1231 C CA . THR A 1 169 ? -8.324 -9.044 15.929 1.00 69.06 169 THR A CA 1
ATOM 1232 C C . THR A 1 169 ? -7.239 -9.665 15.043 1.00 69.06 169 THR A C 1
ATOM 1234 O O . THR A 1 169 ? -7.450 -9.771 13.839 1.00 69.06 169 THR A O 1
ATOM 1237 N N . LEU A 1 170 ? -6.133 -10.184 15.602 1.00 66.19 170 LEU A N 1
ATOM 1238 C CA . LEU A 1 170 ? -5.077 -10.828 14.800 1.00 66.19 170 LEU A CA 1
ATOM 1239 C C . LEU A 1 170 ? -5.544 -12.109 14.092 1.00 66.19 170 LEU A C 1
ATOM 1241 O O . LEU A 1 170 ? -5.272 -12.288 12.906 1.00 66.19 170 LEU A O 1
ATOM 1245 N N . SER A 1 171 ? -6.229 -13.021 14.795 1.00 61.78 171 SER A N 1
ATOM 1246 C CA . SER A 1 171 ? -6.575 -14.324 14.205 1.00 61.78 171 SER A CA 1
ATOM 1247 C C . SER A 1 171 ? -7.783 -14.271 13.274 1.00 61.78 171 SER A C 1
ATOM 1249 O O . SER A 1 171 ? -7.914 -15.155 12.431 1.00 61.78 171 SER A O 1
ATOM 1251 N N . ILE A 1 172 ? -8.651 -13.265 13.399 1.00 59.91 172 ILE A N 1
ATOM 1252 C CA . ILE A 1 172 ? -9.663 -12.949 12.391 1.00 59.91 172 ILE A CA 1
ATOM 1253 C C . ILE A 1 172 ? -8.984 -12.258 11.208 1.00 59.91 172 ILE A C 1
ATOM 1255 O O . ILE A 1 172 ? -9.151 -12.743 10.099 1.00 59.91 172 ILE A O 1
ATOM 1259 N N . SER A 1 173 ? -8.164 -11.221 11.423 1.00 57.00 173 SER A N 1
ATOM 1260 C CA . SER A 1 173 ? -7.480 -10.490 10.343 1.00 57.00 173 SER A CA 1
ATOM 1261 C C . SER A 1 173 ? -6.703 -11.418 9.408 1.00 57.00 173 SER A C 1
ATOM 1263 O O . SER A 1 173 ? -7.019 -11.481 8.223 1.00 57.00 173 SER A O 1
ATOM 1265 N N . LEU A 1 174 ? -5.779 -12.238 9.931 1.00 54.38 174 LEU A N 1
ATOM 1266 C CA . LEU A 1 174 ? -5.022 -13.165 9.081 1.00 54.38 174 LEU A CA 1
ATOM 1267 C C . LEU A 1 174 ? -5.914 -14.186 8.360 1.00 54.38 174 LEU A C 1
ATOM 1269 O O . LEU A 1 174 ? -5.583 -14.583 7.248 1.00 54.38 174 LEU A O 1
ATOM 1273 N N . ARG A 1 175 ? -7.023 -14.634 8.965 1.00 52.41 175 ARG A N 1
ATOM 1274 C CA . ARG A 1 175 ? -7.905 -15.630 8.333 1.00 52.41 175 ARG A CA 1
ATOM 1275 C C . ARG A 1 175 ? -8.837 -15.015 7.299 1.00 52.41 175 ARG A C 1
ATOM 1277 O O . ARG A 1 175 ? -9.018 -15.611 6.251 1.00 52.41 175 ARG A O 1
ATOM 1284 N N . PHE A 1 176 ? -9.377 -13.828 7.535 1.00 51.41 176 PHE A N 1
ATOM 1285 C CA . PHE A 1 176 ? -10.331 -13.190 6.630 1.00 51.41 176 PHE A CA 1
ATOM 1286 C C . PHE A 1 176 ? -9.660 -12.436 5.475 1.00 51.41 176 PHE A C 1
ATOM 1288 O O . PHE A 1 176 ? -10.190 -12.454 4.366 1.00 51.41 176 PHE A O 1
ATOM 1295 N N . THR A 1 177 ? -8.461 -11.881 5.675 1.00 49.47 177 THR A N 1
ATOM 1296 C CA . THR A 1 177 ? -7.651 -11.311 4.582 1.00 49.47 177 THR A CA 1
ATOM 1297 C C . THR A 1 177 ? -7.001 -12.399 3.703 1.00 49.47 177 THR A C 1
ATOM 1299 O O . THR A 1 177 ? -6.572 -12.099 2.593 1.00 49.47 177 THR A O 1
ATOM 1302 N N . ALA A 1 178 ? -6.957 -13.668 4.145 1.00 45.88 178 ALA A N 1
ATOM 1303 C CA . ALA A 1 178 ? -6.397 -14.786 3.367 1.00 45.88 178 ALA A CA 1
ATOM 1304 C C . ALA A 1 178 ? -7.414 -15.857 2.899 1.00 45.88 178 ALA A C 1
ATOM 1306 O O . ALA A 1 178 ? -7.140 -16.539 1.913 1.00 45.88 178 ALA A O 1
ATOM 1307 N N . PHE A 1 179 ? -8.565 -16.035 3.566 1.00 47.41 179 PHE A N 1
ATOM 1308 C CA . PHE A 1 179 ? -9.477 -17.176 3.352 1.00 47.41 179 PHE A CA 1
ATOM 1309 C C . PHE A 1 179 ? -10.988 -16.858 3.536 1.00 47.41 179 PHE A C 1
ATOM 1311 O O . PHE A 1 179 ? -11.606 -17.284 4.508 1.00 47.41 179 PHE A O 1
ATOM 1318 N N . GLY A 1 180 ? -11.611 -16.245 2.520 1.00 48.41 180 GLY A N 1
ATOM 1319 C CA . GLY A 1 180 ? -12.989 -16.574 2.086 1.00 48.41 180 GLY A CA 1
ATOM 1320 C C . GLY A 1 180 ? -14.210 -15.937 2.789 1.00 48.41 180 GLY A C 1
ATOM 1321 O O . GLY A 1 180 ? -14.247 -15.738 3.998 1.00 48.41 180 GLY A O 1
ATOM 1322 N N . ASN A 1 181 ? -15.259 -15.659 1.998 1.00 46.69 181 ASN A N 1
ATOM 1323 C CA . ASN A 1 181 ? -16.595 -15.190 2.419 1.00 46.69 181 ASN A CA 1
ATOM 1324 C C . ASN A 1 181 ? -17.658 -15.542 1.340 1.00 46.69 181 ASN A C 1
ATOM 1326 O O . ASN A 1 181 ? -17.296 -16.000 0.256 1.00 46.69 181 ASN A O 1
ATOM 1330 N N . GLN A 1 182 ? -18.954 -15.326 1.613 1.00 48.62 182 GLN A N 1
ATOM 1331 C CA . GLN A 1 182 ? -20.089 -15.792 0.790 1.00 48.62 182 GLN A CA 1
ATOM 1332 C C . GLN A 1 182 ? -21.111 -14.699 0.382 1.00 48.62 182 GLN A C 1
ATOM 1334 O O . GLN A 1 182 ? -22.131 -15.026 -0.216 1.00 48.62 182 GLN A O 1
ATOM 1339 N N . TYR A 1 183 ? -20.866 -13.410 0.657 1.00 49.19 183 TYR A N 1
ATOM 1340 C CA . TYR A 1 183 ? -21.755 -12.307 0.232 1.00 49.19 183 TYR A CA 1
ATOM 1341 C C . TYR A 1 183 ? -21.050 -11.249 -0.641 1.00 49.19 183 TYR A C 1
ATOM 1343 O O . TYR A 1 183 ? -19.841 -11.035 -0.533 1.00 49.19 183 TYR A O 1
ATOM 1351 N N . TRP A 1 184 ? -21.805 -10.632 -1.560 1.00 42.53 184 TRP A N 1
ATOM 1352 C CA . TRP A 1 184 ? -21.273 -9.742 -2.602 1.00 42.53 184 TRP A CA 1
ATOM 1353 C C . TRP A 1 184 ? -20.844 -8.385 -2.032 1.00 42.53 184 TRP A C 1
ATOM 1355 O O . TRP A 1 184 ? -21.682 -7.569 -1.647 1.00 42.53 184 TRP A O 1
ATOM 1365 N N . ASN A 1 185 ? -19.538 -8.112 -2.064 1.00 52.97 185 ASN A N 1
ATOM 1366 C CA . ASN A 1 185 ? -18.936 -6.951 -1.414 1.00 52.97 185 ASN A CA 1
ATOM 1367 C C . ASN A 1 185 ? -18.261 -6.035 -2.448 1.00 52.97 185 ASN A C 1
ATOM 1369 O O . ASN A 1 185 ? -17.380 -6.461 -3.187 1.00 52.97 185 ASN A O 1
ATOM 1373 N N . TRP A 1 186 ? -18.657 -4.759 -2.485 1.00 44.41 186 TRP A N 1
ATOM 1374 C CA . TRP A 1 186 ? -18.163 -3.744 -3.437 1.00 44.41 186 TRP A CA 1
ATOM 1375 C C . TRP A 1 186 ? -16.893 -3.004 -2.964 1.00 44.41 186 TRP A C 1
ATOM 1377 O O . TRP A 1 186 ? -16.618 -1.888 -3.401 1.00 44.41 186 TRP A O 1
ATOM 1387 N N . ARG A 1 187 ? -16.133 -3.591 -2.035 1.00 45.34 187 ARG A N 1
ATOM 1388 C CA . ARG A 1 187 ? -15.027 -2.939 -1.317 1.00 45.34 187 ARG A CA 1
ATOM 1389 C C . ARG A 1 187 ? -13.818 -3.877 -1.242 1.00 45.34 187 ARG A C 1
ATOM 1391 O O . ARG A 1 187 ? -13.952 -4.987 -0.734 1.00 45.34 187 ARG A O 1
ATOM 1398 N N . LEU A 1 188 ? -12.670 -3.435 -1.778 1.00 46.59 188 LEU A N 1
ATOM 1399 C CA . LEU A 1 188 ? -11.411 -4.207 -1.927 1.00 46.59 188 LEU A CA 1
ATOM 1400 C C . LEU A 1 188 ? -10.840 -4.728 -0.600 1.00 46.59 188 LEU A C 1
ATOM 1402 O O . LEU A 1 188 ? -10.032 -5.649 -0.568 1.00 46.59 188 LEU A O 1
ATOM 1406 N N . ASP A 1 189 ? -11.243 -4.067 0.467 1.00 41.31 189 ASP A N 1
ATOM 1407 C CA . ASP A 1 189 ? -10.877 -4.238 1.856 1.00 41.31 189 ASP A CA 1
ATOM 1408 C C . ASP A 1 189 ? -11.753 -5.278 2.579 1.00 41.31 189 ASP A C 1
ATOM 1410 O O . ASP A 1 189 ? -11.426 -5.705 3.685 1.00 41.31 189 ASP A O 1
ATOM 1414 N N . GLN A 1 190 ? -12.851 -5.737 1.962 1.00 42.06 190 GLN A N 1
ATOM 1415 C CA . GLN A 1 190 ? -13.674 -6.813 2.515 1.00 42.06 190 GLN A CA 1
ATOM 1416 C C . GLN A 1 190 ? -13.153 -8.192 2.098 1.00 42.06 190 GLN A C 1
ATOM 1418 O O . GLN A 1 190 ? -12.798 -8.389 0.930 1.00 42.06 190 GLN A O 1
ATOM 1423 N N . PRO A 1 191 ? -13.269 -9.204 2.978 1.00 48.69 191 PRO A N 1
ATOM 1424 C CA . PRO A 1 191 ? -13.298 -10.603 2.572 1.00 48.69 191 PRO A CA 1
ATOM 1425 C C . PRO A 1 191 ? -14.436 -10.762 1.564 1.00 48.69 191 PRO A C 1
ATOM 1427 O O . PRO A 1 191 ? -15.617 -10.725 1.913 1.00 48.69 191 PRO A O 1
ATOM 1430 N N . THR A 1 192 ? -14.089 -10.809 0.286 1.00 45.31 192 THR A N 1
ATOM 1431 C CA . THR A 1 192 ? -15.055 -10.710 -0.809 1.00 45.31 192 THR A CA 1
ATOM 1432 C C . THR A 1 192 ? -15.615 -12.095 -1.115 1.00 45.31 192 THR A C 1
ATOM 1434 O O . THR A 1 192 ? -14.881 -13.084 -1.040 1.00 45.31 192 THR A O 1
ATOM 1437 N N . ALA A 1 193 ? -16.897 -12.194 -1.489 1.00 52.62 193 ALA A N 1
ATOM 1438 C CA . ALA A 1 193 ? -17.401 -13.410 -2.121 1.00 52.62 193 ALA A CA 1
ATOM 1439 C C . ALA A 1 193 ? -16.648 -13.678 -3.425 1.00 52.62 193 ALA A C 1
ATOM 1441 O O . ALA A 1 193 ? -16.981 -13.157 -4.490 1.00 52.62 193 ALA A O 1
ATOM 1442 N N . ALA A 1 194 ? -15.645 -14.547 -3.349 1.00 57.12 194 ALA A N 1
ATOM 1443 C CA . ALA A 1 194 ? -15.167 -15.243 -4.522 1.00 57.12 194 ALA A CA 1
ATOM 1444 C C . ALA A 1 194 ? -16.346 -16.071 -5.050 1.00 57.12 194 ALA A C 1
ATOM 1446 O O . ALA A 1 194 ? -16.740 -17.052 -4.422 1.00 57.12 194 ALA A O 1
ATOM 1447 N N . LEU A 1 195 ? -16.908 -15.693 -6.201 1.00 63.44 195 LEU A N 1
ATOM 1448 C CA . LEU A 1 195 ? -17.989 -16.449 -6.844 1.00 63.44 195 LEU A CA 1
ATOM 1449 C C . LEU A 1 195 ? -17.693 -17.966 -6.931 1.00 63.44 195 LEU A C 1
ATOM 1451 O O . LEU A 1 195 ? -18.606 -18.734 -6.638 1.00 63.44 195 LEU A O 1
ATOM 1455 N N . PRO A 1 196 ? -16.451 -18.437 -7.196 1.00 57.91 196 PRO A N 1
ATOM 1456 C CA . PRO A 1 196 ? -16.104 -19.860 -7.080 1.00 57.91 196 PRO A CA 1
ATOM 1457 C C . PRO A 1 196 ? -16.385 -20.494 -5.705 1.00 57.91 196 PRO A C 1
ATOM 1459 O O . PRO A 1 196 ? -16.870 -21.621 -5.646 1.00 57.91 196 PRO A O 1
ATOM 1462 N N . LEU A 1 197 ? -16.122 -19.779 -4.605 1.00 56.62 197 LEU A N 1
ATOM 1463 C CA . LEU A 1 197 ? -16.382 -20.250 -3.239 1.00 56.62 197 LEU A CA 1
ATOM 1464 C C . LEU A 1 197 ? -17.889 -20.323 -2.954 1.00 56.62 197 LEU A C 1
ATOM 1466 O O . LEU A 1 197 ? -18.353 -21.290 -2.359 1.00 56.62 197 LEU A O 1
ATOM 1470 N N . GLN A 1 198 ? -18.670 -19.347 -3.427 1.00 67.31 198 GLN A N 1
ATOM 1471 C CA . GLN A 1 198 ? -20.127 -19.359 -3.258 1.00 67.31 198 GLN A CA 1
ATOM 1472 C C . GLN A 1 198 ? -20.813 -20.428 -4.125 1.00 67.31 198 GLN A C 1
ATOM 1474 O O . GLN A 1 198 ? -21.724 -21.099 -3.641 1.00 67.31 198 GLN A O 1
ATOM 1479 N N . ILE A 1 199 ? -20.346 -20.640 -5.364 1.00 70.12 199 ILE A N 1
ATOM 1480 C CA . ILE A 1 199 ? -20.794 -21.745 -6.229 1.00 70.12 199 ILE A CA 1
ATOM 1481 C C . ILE A 1 199 ? -20.530 -23.086 -5.538 1.00 70.12 199 ILE A C 1
ATOM 1483 O O . ILE A 1 199 ? -21.437 -23.909 -5.475 1.00 70.12 199 ILE A O 1
ATOM 1487 N N . PHE A 1 200 ? -19.335 -23.289 -4.970 1.00 64.69 200 PHE A N 1
ATOM 1488 C CA . PHE A 1 200 ? -19.005 -24.505 -4.223 1.00 64.69 200 PHE A CA 1
ATOM 1489 C C . PHE A 1 200 ? -19.959 -24.733 -3.040 1.00 64.69 200 PHE A C 1
ATOM 1491 O O . PHE A 1 200 ? -20.572 -25.794 -2.959 1.00 64.69 200 PHE A O 1
ATOM 1498 N N . THR A 1 201 ? -20.164 -23.734 -2.173 1.00 61.22 201 THR A N 1
ATOM 1499 C CA . THR A 1 201 ? -21.043 -23.873 -0.996 1.00 61.22 201 THR A CA 1
ATOM 1500 C C . THR A 1 201 ? -22.514 -24.112 -1.363 1.00 61.22 201 THR A C 1
ATOM 1502 O O . THR A 1 201 ? -23.217 -24.812 -0.638 1.00 61.22 201 THR A O 1
ATOM 1505 N N . TYR A 1 202 ? -23.006 -23.570 -2.483 1.00 76.25 202 TYR A N 1
ATOM 1506 C CA . TYR A 1 202 ? -24.374 -23.835 -2.955 1.00 76.25 202 TYR A CA 1
ATOM 1507 C C . TYR A 1 202 ? -24.511 -25.156 -3.731 1.00 76.25 202 TYR A C 1
ATOM 1509 O O . TYR A 1 202 ? -25.585 -25.751 -3.705 1.00 76.25 202 TYR A O 1
ATOM 1517 N N . ALA A 1 203 ? -23.442 -25.655 -4.360 1.00 72.50 203 ALA A N 1
ATOM 1518 C CA . ALA A 1 203 ? -23.426 -26.930 -5.085 1.00 72.50 203 ALA A CA 1
ATOM 1519 C C . ALA A 1 203 ? -23.333 -28.181 -4.183 1.00 72.50 203 ALA A C 1
ATOM 1521 O O . ALA A 1 203 ? -23.412 -29.296 -4.692 1.00 72.50 203 ALA A O 1
ATOM 1522 N N . ILE A 1 204 ? -23.153 -28.001 -2.869 1.00 64.81 204 ILE A N 1
ATOM 1523 C CA . ILE A 1 204 ? -23.143 -29.070 -1.849 1.00 64.81 204 ILE A CA 1
ATOM 1524 C C . ILE A 1 204 ? -24.245 -28.886 -0.786 1.00 64.81 204 ILE A C 1
ATOM 1526 O O . ILE A 1 204 ? -24.225 -29.534 0.260 1.00 64.81 204 ILE A O 1
ATOM 1530 N N . SER A 1 205 ? -25.184 -27.966 -1.024 1.00 68.56 205 SER A N 1
ATOM 1531 C CA . SER A 1 205 ? -26.274 -27.638 -0.099 1.00 68.56 205 SER A CA 1
ATOM 1532 C C . SER A 1 205 ? -27.448 -28.613 -0.276 1.00 68.56 205 SER A C 1
ATOM 1534 O O . SER A 1 205 ? -27.826 -28.875 -1.413 1.00 68.56 205 SER A O 1
ATOM 1536 N N . PRO A 1 206 ? -28.102 -29.115 0.789 1.00 68.19 206 PRO A N 1
ATOM 1537 C CA . PRO A 1 206 ? -29.181 -30.109 0.686 1.00 68.19 206 PRO A CA 1
ATOM 1538 C C . PRO A 1 206 ? -30.522 -29.559 0.141 1.00 68.19 206 PRO A C 1
ATOM 1540 O O . PRO A 1 206 ? -31.574 -30.131 0.413 1.00 68.19 206 PRO A O 1
ATOM 1543 N N . TYR A 1 207 ? -30.507 -28.452 -0.611 1.00 74.44 207 TYR A N 1
ATOM 1544 C CA . TYR A 1 207 ? -31.693 -27.773 -1.142 1.00 74.44 207 TYR A CA 1
ATOM 1545 C C . TYR A 1 207 ? -31.562 -27.535 -2.656 1.00 74.44 207 TYR A C 1
ATOM 1547 O O . TYR A 1 207 ? -30.688 -26.795 -3.110 1.00 74.44 207 TYR A O 1
ATOM 1555 N N . ASP A 1 208 ? -32.473 -28.103 -3.450 1.00 66.31 208 ASP A N 1
ATOM 1556 C CA . ASP A 1 208 ? -32.382 -28.100 -4.922 1.00 66.31 208 ASP A CA 1
ATOM 1557 C C . ASP A 1 208 ? -32.437 -26.713 -5.572 1.00 66.31 208 ASP A C 1
ATOM 1559 O O . ASP A 1 208 ? -31.865 -26.494 -6.642 1.00 66.31 208 ASP A O 1
ATOM 1563 N N . ASP A 1 209 ? -33.062 -25.735 -4.919 1.00 64.81 209 ASP A N 1
ATOM 1564 C CA . ASP A 1 209 ? -33.058 -24.352 -5.401 1.00 64.81 209 ASP A CA 1
ATOM 1565 C C . ASP A 1 209 ? -31.688 -23.679 -5.275 1.00 64.81 209 ASP A C 1
ATOM 1567 O O . ASP A 1 209 ? -31.374 -22.784 -6.062 1.00 64.81 209 ASP A O 1
ATOM 1571 N N . TRP A 1 210 ? -30.844 -24.130 -4.343 1.00 66.44 210 TRP A N 1
ATOM 1572 C CA . TRP A 1 210 ? -29.473 -23.638 -4.198 1.00 66.44 210 TRP A CA 1
ATOM 1573 C C . TRP A 1 210 ? -28.557 -24.315 -5.224 1.00 66.44 210 TRP A C 1
ATOM 1575 O O . TRP A 1 210 ? -27.764 -23.624 -5.864 1.00 66.44 210 TRP A O 1
ATOM 1585 N N . HIS A 1 211 ? -28.760 -25.611 -5.506 1.00 57.72 211 HIS A N 1
ATOM 1586 C CA . HIS A 1 211 ? -28.139 -26.278 -6.658 1.00 57.72 211 HIS A CA 1
ATOM 1587 C C . HIS A 1 211 ? -28.448 -25.534 -7.969 1.00 57.72 211 HIS A C 1
ATOM 1589 O O . HIS A 1 211 ? -27.534 -25.198 -8.724 1.00 57.72 211 HIS A O 1
ATOM 1595 N N . ARG A 1 212 ? -29.724 -25.204 -8.232 1.00 77.00 212 ARG A N 1
ATOM 1596 C CA . ARG A 1 212 ? -30.137 -24.438 -9.427 1.00 77.00 212 ARG A CA 1
ATOM 1597 C C . ARG A 1 212 ? -29.463 -23.059 -9.510 1.00 77.00 212 ARG A C 1
ATOM 1599 O O . ARG A 1 212 ? -29.034 -22.658 -10.593 1.00 77.00 212 ARG A O 1
ATOM 1606 N N . GLN A 1 213 ? -29.304 -22.363 -8.384 1.00 72.81 213 GLN A N 1
ATOM 1607 C CA . GLN A 1 213 ? -28.586 -21.082 -8.324 1.00 72.81 213 GLN A CA 1
ATOM 1608 C C . GLN A 1 213 ? -27.070 -21.231 -8.547 1.00 72.81 213 GLN A C 1
ATOM 1610 O O . GLN A 1 213 ? -26.474 -20.378 -9.207 1.00 72.81 213 GLN A O 1
ATOM 1615 N N . ALA A 1 214 ? -26.446 -22.320 -8.084 1.00 72.56 214 ALA A N 1
ATOM 1616 C CA . ALA A 1 214 ? -25.030 -22.604 -8.334 1.00 72.56 214 ALA A CA 1
ATOM 1617 C C . ALA A 1 214 ? -24.733 -22.796 -9.835 1.00 72.56 214 ALA A C 1
ATOM 1619 O O . ALA A 1 214 ? -23.788 -22.198 -10.355 1.00 72.56 214 ALA A O 1
ATOM 1620 N N . TRP A 1 215 ? -25.577 -23.551 -10.553 1.00 72.19 215 TRP A N 1
ATOM 1621 C CA . TRP A 1 215 ? -25.464 -23.724 -12.010 1.00 72.19 215 TRP A CA 1
ATOM 1622 C C . TRP A 1 215 ? -25.599 -22.394 -12.770 1.00 72.19 215 TRP A C 1
ATOM 1624 O O . TRP A 1 215 ? -24.811 -22.118 -13.678 1.00 72.19 215 TRP A O 1
ATOM 1634 N N . ALA A 1 216 ? -26.547 -21.538 -12.372 1.00 79.00 216 ALA A N 1
ATOM 1635 C CA . ALA A 1 216 ? -26.714 -20.209 -12.961 1.00 79.00 216 ALA A CA 1
ATOM 1636 C C . ALA A 1 216 ? -25.496 -19.299 -12.700 1.00 79.00 216 ALA A C 1
ATOM 1638 O O . ALA A 1 216 ? -24.980 -18.669 -13.626 1.00 79.00 216 ALA A O 1
ATOM 1639 N N . GLY A 1 217 ? -24.990 -19.271 -11.461 1.00 76.31 217 GLY A N 1
ATOM 1640 C CA . GLY A 1 217 ? -23.813 -18.485 -11.079 1.00 76.31 217 GLY A CA 1
ATOM 1641 C C . GLY A 1 217 ? -22.541 -18.896 -11.827 1.00 76.31 217 GLY A C 1
ATOM 1642 O O . GLY A 1 217 ? -21.786 -18.032 -12.276 1.00 76.31 217 GLY A O 1
ATOM 1643 N N . ALA A 1 218 ? -22.331 -20.199 -12.035 1.00 72.62 218 ALA A N 1
ATOM 1644 C CA . ALA A 1 218 ? -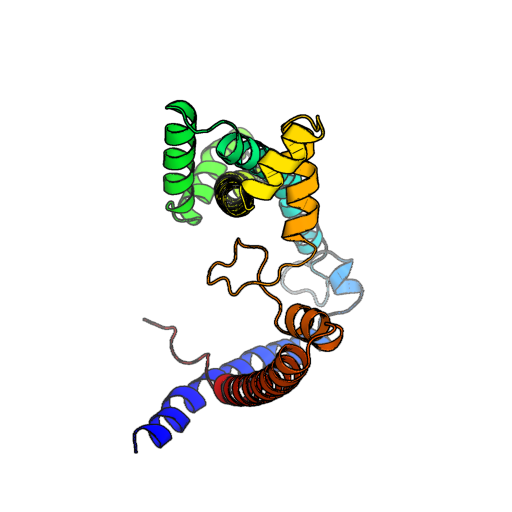21.196 -20.719 -12.798 1.00 72.62 218 ALA A CA 1
ATOM 1645 C C . ALA A 1 218 ? -21.222 -20.278 -14.273 1.00 72.62 218 ALA A C 1
ATOM 1647 O O . ALA A 1 218 ? -20.196 -19.857 -14.812 1.00 72.62 218 ALA A O 1
ATOM 1648 N N . LEU A 1 219 ? -22.392 -20.311 -14.919 1.00 80.00 219 LEU A N 1
ATOM 1649 C CA . LEU A 1 219 ? -22.547 -19.881 -16.311 1.00 80.00 219 LEU A CA 1
ATOM 1650 C C . LEU A 1 219 ? -22.312 -18.368 -16.467 1.00 80.00 219 LEU A C 1
ATOM 1652 O O . LEU A 1 219 ? -21.591 -17.948 -17.375 1.00 80.00 219 LEU A O 1
ATOM 1656 N N . VAL A 1 220 ? -22.846 -17.553 -15.549 1.00 79.62 220 VAL A N 1
ATOM 1657 C CA . VAL A 1 220 ? -22.597 -16.100 -15.515 1.00 79.62 220 VAL A CA 1
ATOM 1658 C C . VAL A 1 220 ? -21.108 -15.800 -15.321 1.00 79.62 220 VAL A C 1
ATOM 1660 O O . VAL A 1 220 ? -20.568 -14.952 -16.031 1.00 79.62 220 VAL A O 1
ATOM 1663 N N . LEU A 1 221 ? -20.418 -16.522 -14.431 1.00 77.06 221 LEU A N 1
ATOM 1664 C CA . LEU A 1 221 ? -18.977 -16.370 -14.212 1.00 77.06 221 LEU A CA 1
ATOM 1665 C C . LEU A 1 221 ? -18.163 -16.685 -15.480 1.00 77.06 221 LEU A C 1
ATOM 1667 O O . LEU A 1 221 ? -17.258 -15.928 -15.828 1.00 77.06 221 LEU A O 1
ATOM 1671 N N . ILE A 1 222 ? -18.500 -17.760 -16.201 1.00 74.06 222 ILE A N 1
ATOM 1672 C CA . ILE A 1 222 ? -17.830 -18.139 -17.457 1.00 74.06 222 ILE A CA 1
ATOM 1673 C C . ILE A 1 222 ? -18.017 -17.052 -18.524 1.00 74.06 222 ILE A C 1
ATOM 1675 O O . ILE A 1 222 ? -17.040 -16.635 -19.149 1.00 74.06 222 ILE A O 1
ATOM 1679 N N . ILE A 1 223 ? -19.240 -16.541 -18.706 1.00 83.88 223 ILE A N 1
ATOM 1680 C CA . ILE A 1 223 ? -19.511 -15.463 -19.670 1.00 83.88 223 ILE A CA 1
ATOM 1681 C C . ILE A 1 223 ? -18.799 -14.168 -19.261 1.00 83.88 223 ILE A C 1
ATOM 1683 O O . ILE A 1 223 ? -18.212 -13.504 -20.119 1.00 83.88 223 ILE A O 1
ATOM 1687 N N . LEU A 1 224 ? -18.783 -13.820 -17.971 1.00 71.62 224 LEU A N 1
ATOM 1688 C CA . LEU A 1 224 ? -18.071 -12.647 -17.461 1.00 71.62 224 LEU A CA 1
ATOM 1689 C C . LEU A 1 224 ? -16.560 -12.755 -17.712 1.00 71.62 224 LEU A C 1
ATOM 1691 O O . LEU A 1 224 ? -15.962 -11.804 -18.200 1.00 71.62 224 LEU A O 1
ATOM 1695 N N . ILE A 1 225 ? -15.944 -13.914 -17.459 1.00 75.94 225 ILE A N 1
ATOM 1696 C CA . ILE A 1 225 ? -14.509 -14.128 -17.701 1.00 75.94 225 ILE A CA 1
ATOM 1697 C C . ILE A 1 225 ? -14.193 -14.094 -19.199 1.00 75.94 225 ILE A C 1
ATOM 1699 O O . ILE A 1 225 ? -13.254 -13.412 -19.600 1.00 75.94 225 ILE A O 1
ATOM 1703 N N . VAL A 1 226 ? -14.969 -14.773 -20.051 1.00 74.75 226 VAL A N 1
ATOM 1704 C CA . VAL A 1 226 ? -14.725 -14.775 -21.505 1.00 74.75 226 VAL A CA 1
ATOM 1705 C C . VAL A 1 226 ? -14.916 -13.377 -22.096 1.00 74.75 226 VAL A C 1
ATOM 1707 O O . VAL A 1 226 ? -14.079 -12.934 -22.880 1.00 74.75 226 VAL A O 1
ATOM 1710 N N . SER A 1 227 ? -15.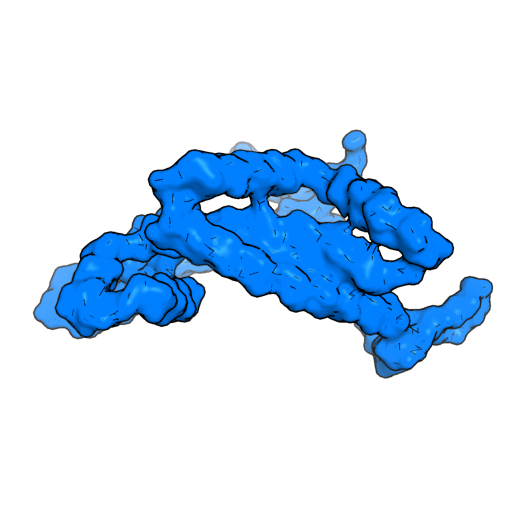961 -12.649 -21.693 1.00 73.44 227 SER A N 1
ATOM 1711 C CA . SER A 1 227 ? -16.202 -11.278 -22.159 1.00 73.44 227 SER A CA 1
ATOM 1712 C C . SER A 1 227 ? -15.183 -10.282 -21.601 1.00 73.44 227 SER A C 1
ATOM 1714 O O . SER A 1 227 ? -14.694 -9.458 -22.368 1.00 73.44 227 SER A O 1
ATOM 1716 N N . ALA A 1 228 ? -14.768 -10.392 -20.335 1.00 70.00 228 ALA A N 1
ATOM 1717 C CA . ALA A 1 228 ? -13.711 -9.563 -19.758 1.00 70.00 228 ALA A CA 1
ATOM 1718 C C . ALA A 1 228 ? -12.338 -9.863 -20.375 1.00 70.00 228 ALA A C 1
ATOM 1720 O O . ALA A 1 228 ? -11.608 -8.933 -20.689 1.00 70.00 228 ALA A O 1
ATOM 1721 N N . VAL A 1 229 ? -11.979 -11.125 -20.632 1.00 65.88 229 VAL A N 1
ATOM 1722 C CA . VAL A 1 229 ? -10.714 -11.484 -21.301 1.00 65.88 229 VAL A CA 1
ATOM 1723 C C . VAL A 1 229 ? -10.747 -11.123 -22.787 1.00 65.88 229 VAL A C 1
ATOM 1725 O O . VAL A 1 229 ? -9.725 -10.697 -23.323 1.00 65.88 229 VAL A O 1
ATOM 1728 N N . ALA A 1 230 ? -11.896 -11.209 -23.463 1.00 72.31 230 ALA A N 1
ATOM 1729 C CA . ALA A 1 230 ? -12.059 -10.682 -24.816 1.00 72.31 230 ALA A CA 1
ATOM 1730 C C . ALA A 1 230 ? -11.953 -9.150 -24.832 1.00 72.31 230 ALA A C 1
ATOM 1732 O O . ALA A 1 230 ? -11.209 -8.610 -25.647 1.00 72.31 230 ALA A O 1
ATOM 1733 N N . ALA A 1 231 ? -12.611 -8.454 -23.900 1.00 67.69 231 ALA A N 1
ATOM 1734 C CA . ALA A 1 231 ? -12.541 -7.005 -23.739 1.00 67.69 231 ALA A CA 1
ATOM 1735 C C . ALA A 1 231 ? -11.137 -6.537 -23.339 1.00 67.69 231 ALA A C 1
ATOM 1737 O O . ALA A 1 231 ? -10.682 -5.530 -23.860 1.00 67.69 231 ALA A O 1
ATOM 1738 N N . VAL A 1 232 ? -10.408 -7.283 -22.504 1.00 56.91 232 VAL A N 1
ATOM 1739 C CA . VAL A 1 232 ? -9.012 -7.000 -22.147 1.00 56.91 232 VAL A CA 1
ATOM 1740 C C . VAL A 1 232 ? -8.077 -7.344 -23.296 1.00 56.91 232 VAL A C 1
ATOM 1742 O O . VAL A 1 232 ? -7.220 -6.534 -23.582 1.00 56.91 232 VAL A O 1
ATOM 1745 N N . ARG A 1 233 ? -8.237 -8.436 -24.054 1.00 53.16 233 ARG A N 1
ATOM 1746 C CA . ARG A 1 233 ? -7.443 -8.668 -25.286 1.00 53.16 233 ARG A CA 1
ATOM 1747 C C . ARG A 1 233 ? -7.718 -7.612 -26.356 1.00 53.16 233 ARG A C 1
ATOM 1749 O O . ARG A 1 233 ? -6.813 -7.209 -27.082 1.00 53.16 233 ARG A O 1
ATOM 1756 N N . PHE A 1 234 ? -8.960 -7.151 -26.432 1.00 61.88 234 PHE A N 1
ATOM 1757 C CA . PHE A 1 234 ? -9.378 -6.043 -27.272 1.00 61.88 234 PHE A CA 1
ATOM 1758 C C . PHE A 1 234 ? -8.749 -4.732 -26.792 1.00 61.88 234 PHE A C 1
ATOM 1760 O O . PHE A 1 234 ? -8.143 -4.061 -27.613 1.00 61.88 234 PHE A O 1
ATOM 1767 N N . VAL A 1 235 ? -8.792 -4.413 -25.492 1.00 60.97 235 VAL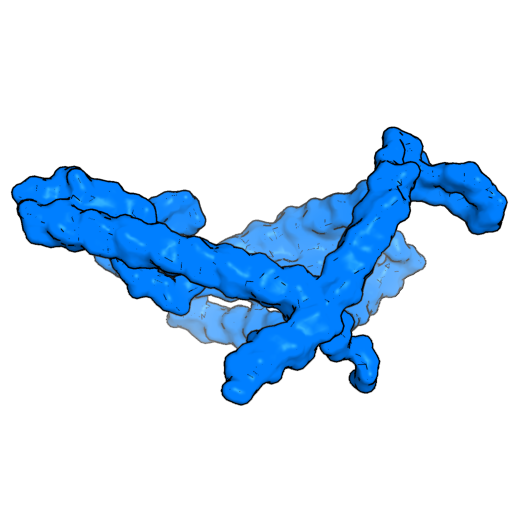 A N 1
ATOM 1768 C CA . VAL A 1 235 ? -8.198 -3.223 -24.843 1.00 60.97 235 VAL A CA 1
ATOM 1769 C C . VAL A 1 235 ? -6.673 -3.315 -24.678 1.00 60.97 235 VAL A C 1
ATOM 1771 O O . VAL A 1 235 ? -6.016 -2.294 -24.590 1.00 60.97 235 VAL A O 1
ATOM 1774 N N . VAL A 1 236 ? -6.062 -4.491 -24.803 1.00 53.88 236 VAL A N 1
ATOM 1775 C CA . VAL A 1 236 ? -4.606 -4.716 -24.925 1.00 53.88 236 VAL A CA 1
ATOM 1776 C C . VAL A 1 236 ? -4.134 -4.525 -26.377 1.00 53.88 236 VAL A C 1
ATOM 1778 O O . VAL A 1 236 ? -2.963 -4.669 -26.708 1.00 53.88 236 VAL A O 1
ATOM 1781 N N . ARG A 1 237 ? -5.026 -4.030 -27.245 1.00 45.03 237 ARG A N 1
ATOM 1782 C CA . ARG A 1 237 ? -4.666 -3.245 -28.434 1.00 45.03 237 ARG A CA 1
ATOM 1783 C C . ARG A 1 237 ? -4.739 -1.720 -28.171 1.00 45.03 237 ARG A C 1
ATOM 1785 O O . ARG A 1 237 ? -4.564 -0.952 -29.108 1.00 45.03 237 ARG A O 1
ATOM 1792 N N . ARG A 1 238 ? -4.986 -1.255 -26.920 1.00 49.94 238 ARG A N 1
ATOM 1793 C CA . ARG A 1 238 ? -5.499 0.086 -26.564 1.00 49.94 238 ARG A CA 1
ATOM 1794 C C . ARG A 1 238 ? -4.964 0.884 -25.318 1.00 49.94 238 ARG A C 1
ATOM 1796 O O . ARG A 1 238 ? -5.778 1.337 -24.525 1.00 49.94 238 ARG A O 1
ATOM 1803 N N . GLY A 1 239 ? -3.650 1.163 -25.165 1.00 51.62 239 GLY A N 1
ATOM 1804 C CA . GLY A 1 239 ? -3.052 1.968 -24.055 1.00 51.62 239 GLY A CA 1
ATOM 1805 C C . GLY A 1 239 ? -1.572 2.465 -24.170 1.00 51.62 239 GLY A C 1
ATOM 1806 O O . GLY A 1 239 ? -0.743 1.964 -23.425 1.00 51.62 239 GLY A O 1
ATOM 1807 N N . THR A 1 240 ? -1.222 3.442 -25.037 1.00 49.22 240 THR A N 1
ATOM 1808 C CA . THR A 1 240 ? 0.103 4.151 -25.118 1.00 49.22 240 THR A CA 1
ATOM 1809 C C . THR A 1 240 ? 0.168 5.458 -25.931 1.00 49.22 240 THR A C 1
ATOM 1811 O O . THR A 1 240 ? 1.155 6.173 -25.789 1.00 49.22 240 THR A O 1
ATOM 1814 N N . LEU A 1 241 ? -0.796 5.808 -26.791 1.00 46.84 241 LEU A N 1
ATOM 1815 C CA . LEU A 1 241 ? -0.844 7.158 -27.385 1.00 46.84 241 LEU A CA 1
ATOM 1816 C C . LEU A 1 241 ? -1.738 8.079 -26.550 1.00 46.84 241 LEU A C 1
ATOM 1818 O O . LEU A 1 241 ? -2.959 7.952 -26.588 1.00 46.84 241 LEU A O 1
ATOM 1822 N N . GLY A 1 242 ? -1.112 8.992 -25.804 1.00 40.50 242 GLY A N 1
ATOM 1823 C CA . GLY A 1 242 ? -1.800 9.978 -24.961 1.00 40.50 242 GLY A CA 1
ATOM 1824 C C . GLY A 1 242 ? -0.958 10.451 -23.775 1.00 40.50 242 GLY A C 1
ATOM 1825 O O . GLY A 1 242 ? -1.389 10.301 -22.638 1.00 40.50 242 GLY A O 1
ATOM 1826 N N . GLY A 1 243 ? 0.258 10.956 -24.024 1.00 40.34 243 GLY A N 1
ATOM 1827 C CA . GLY A 1 243 ? 1.225 11.253 -22.956 1.00 40.34 243 GLY A CA 1
ATOM 1828 C C . GLY A 1 243 ? 2.298 12.295 -23.289 1.00 40.34 243 GLY A C 1
ATOM 1829 O O . GLY A 1 243 ? 3.433 12.120 -22.863 1.00 40.34 243 GLY A O 1
ATOM 1830 N N . VAL A 1 244 ? 1.961 13.346 -24.051 1.00 41.38 244 VAL A N 1
ATOM 1831 C CA . VAL A 1 244 ? 2.758 14.590 -24.128 1.00 41.38 244 VAL A CA 1
ATOM 1832 C C . VAL A 1 244 ? 1.818 15.793 -24.258 1.00 41.38 244 VAL A C 1
ATOM 1834 O O . VAL A 1 244 ? 1.296 16.050 -25.344 1.00 41.38 244 VAL A O 1
ATOM 1837 N N . ALA A 1 245 ? 1.622 16.502 -23.148 1.00 33.72 245 ALA A N 1
ATOM 1838 C CA . ALA A 1 245 ? 1.230 17.909 -23.037 1.00 33.72 245 ALA A CA 1
ATOM 1839 C C . ALA A 1 245 ? 1.582 18.360 -21.611 1.00 33.72 245 ALA A C 1
ATOM 1841 O O . ALA A 1 245 ? 1.125 17.662 -20.678 1.00 33.72 245 ALA A O 1
#